Protein AF-A0A231H5D4-F1 (afdb_monomer_lite)

Secondary structure (DSSP, 8-state):
-PPPHHHHHHHHHHHHHHHHHHHHHHHHHHHHHHTTTTT-S-SSTTHHHHHHHHHHHHHHHHHHHHHHHHHHHHHHHHHHHHHHHHHHHTT-SSPPPPPP-PPPPPP----TT--SS-S----SEEEEEE-HHHHHHHHHHHHHHHSS-----HHHHHHHHHHHHHHHH-HHHHTHHHHHHHHHGGGTT-S-HHHHHHHHHHHHHHHHHHHHHHHHHHHHHHHHHHHHHHHHHHHHHHHHHHHHHHHHSSS-EEEE--SSSEEEEE-GGG-SSTHHHHHHHHHHHHHHHHHTSTHHHHTT-S-SSTTPPP---TTTTS-HHHHHTS-S---PPP-

Radius of gyration: 27.81 Å; chains: 1; bounding box: 65×33×87 Å

Sequence (335 aa):
MIVDWQTYYDAAKKCQDLAAELRKADKPVHEAVKGDCKGMAGDANGCKQWGEAYDKSALHTLQASASLANALTNYGAVLYAHGYNWGIANKSNPPPPRPDIRQVGEYTVDLSGSSSVPADGGRGFDDHGGVKAFFDKLVVAVLNKFHKLPNGNAAKLDKAHTTWNTFATHQTVTGASASIAAISGLFDGMDDAAHRQQLQEHFTTLKSSADNVVTGAQNISAPTGQYHAATVSFGHETANKINWLEAGVAAAAVAGVALAIFTVGMSVEAAGEGITAAVAATIGAIEEAFSSSALVEILGVTTLAIGAVATVKAFEAVPVDDLEKMPPNSLPSLP

Structure (mmCIF, N/CA/C/O backbone):
data_AF-A0A231H5D4-F1
#
_entry.id   AF-A0A231H5D4-F1
#
loop_
_atom_site.group_PDB
_atom_site.id
_atom_site.type_symbol
_atom_site.label_atom_id
_atom_site.label_alt_id
_atom_site.label_comp_id
_atom_site.label_asym_id
_atom_site.label_entity_id
_atom_site.label_seq_id
_atom_site.pdbx_PDB_ins_code
_atom_site.Cartn_x
_atom_site.Cartn_y
_atom_site.Cartn_z
_atom_site.occupancy
_atom_site.B_iso_or_equiv
_atom_site.auth_seq_id
_atom_site.auth_comp_id
_atom_site.auth_asym_id
_atom_site.auth_atom_id
_atom_site.pdbx_PDB_model_num
ATOM 1 N N . MET A 1 1 ? 32.134 -3.575 -35.168 1.00 50.03 1 MET A N 1
ATOM 2 C CA . MET A 1 1 ? 30.694 -3.529 -35.397 1.00 50.03 1 MET A CA 1
ATOM 3 C C . MET A 1 1 ? 30.059 -2.249 -34.848 1.00 50.03 1 MET A C 1
ATOM 5 O O . MET A 1 1 ? 29.844 -2.091 -33.653 1.00 50.03 1 MET A O 1
ATOM 9 N N . ILE A 1 2 ? 29.719 -1.333 -35.761 1.00 60.81 2 ILE A N 1
ATOM 10 C CA . ILE A 1 2 ? 28.667 -0.329 -35.536 1.00 60.81 2 ILE A CA 1
ATOM 11 C C . ILE A 1 2 ? 27.375 -1.120 -35.275 1.00 60.81 2 ILE A C 1
ATOM 13 O O . ILE A 1 2 ? 27.093 -2.046 -36.035 1.00 60.81 2 ILE A O 1
ATOM 17 N N . VAL A 1 3 ? 26.642 -0.840 -34.195 1.00 64.62 3 VAL A N 1
ATOM 18 C CA . VAL A 1 3 ? 25.397 -1.572 -33.895 1.00 64.62 3 VAL A CA 1
ATOM 19 C C . VAL A 1 3 ? 24.387 -1.374 -35.015 1.00 64.62 3 VAL A C 1
ATOM 21 O O . VAL A 1 3 ? 24.217 -0.263 -35.519 1.00 64.62 3 VAL A O 1
ATOM 24 N N . ASP A 1 4 ? 23.729 -2.469 -35.396 1.00 82.19 4 ASP A N 1
ATOM 25 C CA . ASP A 1 4 ? 22.652 -2.453 -36.375 1.00 82.19 4 ASP A CA 1
ATOM 26 C C . ASP A 1 4 ? 21.519 -1.541 -35.885 1.00 82.19 4 ASP A C 1
ATOM 28 O O . ASP A 1 4 ? 21.099 -1.601 -34.726 1.00 82.19 4 ASP A O 1
ATOM 32 N N . TRP A 1 5 ? 20.999 -0.694 -36.774 1.00 87.56 5 TRP A N 1
ATOM 33 C CA . TRP A 1 5 ? 19.860 0.166 -36.462 1.00 87.56 5 TRP A CA 1
ATOM 34 C C . TRP A 1 5 ? 18.659 -0.659 -35.981 1.00 87.56 5 TRP A C 1
ATOM 36 O O . TRP A 1 5 ? 17.863 -0.170 -35.177 1.00 87.56 5 TRP A O 1
ATOM 46 N N . GLN A 1 6 ? 18.560 -1.919 -36.418 1.00 91.06 6 GLN A N 1
ATOM 47 C CA . GLN A 1 6 ? 17.521 -2.847 -35.994 1.00 91.06 6 GLN A CA 1
ATOM 48 C C . GLN A 1 6 ? 17.567 -3.139 -34.486 1.00 91.06 6 GLN A C 1
ATOM 50 O O . GLN A 1 6 ? 16.518 -3.153 -33.845 1.00 91.06 6 GLN A O 1
ATOM 55 N N . THR A 1 7 ? 18.756 -3.240 -33.882 1.00 93.06 7 THR A N 1
ATOM 56 C CA . THR A 1 7 ? 18.914 -3.427 -32.428 1.00 93.06 7 THR A CA 1
ATOM 57 C C . THR A 1 7 ? 18.273 -2.285 -31.639 1.00 93.06 7 THR A C 1
ATOM 59 O O . THR A 1 7 ? 17.594 -2.519 -30.640 1.00 93.06 7 THR A O 1
ATOM 62 N N . TYR A 1 8 ? 18.439 -1.042 -32.102 1.00 93.38 8 TYR A N 1
ATOM 63 C CA . TYR A 1 8 ? 17.807 0.119 -31.474 1.00 93.38 8 TYR A CA 1
ATOM 64 C C . TYR A 1 8 ? 16.279 0.066 -31.568 1.00 93.38 8 TYR A C 1
ATOM 66 O O . TYR A 1 8 ? 15.599 0.405 -30.602 1.00 93.38 8 TYR A O 1
ATOM 74 N N . TYR A 1 9 ? 15.737 -0.378 -32.705 1.00 94.62 9 TYR A N 1
ATOM 75 C CA . TYR A 1 9 ? 14.292 -0.502 -32.919 1.00 94.62 9 TYR A CA 1
ATOM 76 C C . TYR A 1 9 ? 13.688 -1.614 -32.061 1.00 94.62 9 TYR A C 1
ATOM 78 O O . TYR A 1 9 ? 12.639 -1.419 -31.446 1.00 94.62 9 TYR A O 1
ATOM 86 N N . ASP A 1 10 ? 14.374 -2.750 -31.960 1.00 95.56 10 ASP A N 1
ATOM 87 C CA . ASP A 1 10 ? 13.952 -3.866 -31.117 1.00 95.56 10 ASP A CA 1
ATOM 88 C C . ASP A 1 10 ? 13.974 -3.481 -29.634 1.00 95.56 10 ASP A C 1
ATOM 90 O O . ASP A 1 10 ? 13.017 -3.760 -28.904 1.00 95.56 10 ASP A O 1
ATOM 94 N N . ALA A 1 11 ? 15.027 -2.789 -29.187 1.00 96.31 11 ALA A N 1
ATOM 95 C CA . ALA A 1 11 ? 15.115 -2.267 -27.828 1.00 96.31 11 ALA A CA 1
ATOM 96 C C . ALA A 1 11 ? 14.010 -1.236 -27.547 1.00 96.31 11 ALA A C 1
ATOM 98 O O . ALA A 1 11 ? 13.307 -1.339 -26.540 1.00 96.31 11 ALA A O 1
ATOM 99 N N . ALA A 1 12 ? 13.800 -0.289 -28.466 1.00 95.00 12 ALA A N 1
ATOM 100 C CA . ALA A 1 12 ? 12.762 0.730 -28.365 1.00 95.00 12 ALA A CA 1
ATOM 101 C C . ALA A 1 12 ? 11.363 0.123 -28.228 1.00 95.00 12 ALA A C 1
ATOM 103 O O . ALA A 1 12 ? 10.599 0.499 -27.332 1.00 95.00 12 ALA A O 1
ATOM 104 N N . LYS A 1 13 ? 11.046 -0.856 -29.082 1.00 96.06 13 LYS A N 1
ATOM 105 C CA . LYS A 1 13 ? 9.779 -1.581 -29.033 1.00 96.06 13 LYS A CA 1
ATOM 106 C C . LYS A 1 13 ? 9.594 -2.289 -27.695 1.00 96.06 13 LYS A C 1
ATOM 108 O O . LYS A 1 13 ? 8.543 -2.142 -27.078 1.00 96.06 13 LYS A O 1
ATOM 113 N N . LYS A 1 14 ? 10.610 -3.011 -27.217 1.00 98.25 14 LYS A N 1
ATOM 114 C CA . LYS A 1 14 ? 10.542 -3.722 -25.931 1.00 98.25 14 LYS A CA 1
ATOM 115 C C . LYS A 1 14 ? 10.345 -2.770 -24.748 1.00 98.25 14 LYS A C 1
ATOM 117 O O . LYS A 1 14 ? 9.579 -3.102 -23.848 1.00 98.25 14 LYS A O 1
ATOM 122 N N . CYS A 1 15 ? 10.963 -1.585 -24.761 1.00 97.00 15 CYS A N 1
ATOM 123 C CA . CYS A 1 15 ? 10.721 -0.554 -23.746 1.00 97.00 15 CYS A CA 1
ATOM 124 C C . CYS A 1 15 ? 9.257 -0.094 -23.736 1.00 97.00 15 CYS A C 1
ATOM 126 O O . CYS A 1 15 ? 8.638 -0.024 -22.675 1.00 97.00 15 CYS A O 1
ATOM 128 N N . GLN A 1 16 ? 8.690 0.203 -24.908 1.00 94.81 16 GLN A N 1
ATOM 129 C CA . GLN A 1 16 ? 7.306 0.672 -25.022 1.00 94.81 16 GLN A CA 1
ATOM 130 C C . GLN A 1 16 ? 6.286 -0.422 -24.684 1.00 94.81 16 GLN A C 1
ATOM 132 O O . GLN A 1 16 ? 5.303 -0.141 -23.998 1.00 94.81 16 GLN A O 1
ATOM 137 N N . ASP A 1 17 ? 6.538 -1.663 -25.105 1.00 97.19 17 ASP A N 1
ATOM 138 C CA . ASP A 1 17 ? 5.706 -2.814 -24.754 1.00 97.19 17 ASP A CA 1
ATOM 139 C C . ASP A 1 17 ? 5.716 -3.025 -23.226 1.00 97.19 17 ASP A C 1
ATOM 141 O O . ASP A 1 17 ? 4.654 -3.124 -22.611 1.00 97.19 17 ASP A O 1
ATOM 145 N N . LEU A 1 18 ? 6.891 -2.987 -22.581 1.00 97.81 18 LEU A N 1
ATOM 146 C CA . LEU A 1 18 ? 7.000 -3.088 -21.120 1.00 97.81 18 LEU A CA 1
ATOM 147 C C . LEU A 1 18 ? 6.269 -1.942 -20.407 1.00 97.81 18 LEU A C 1
ATOM 149 O O . LEU A 1 18 ? 5.554 -2.179 -19.436 1.00 97.81 18 LEU A O 1
ATOM 153 N N . ALA A 1 19 ? 6.398 -0.709 -20.901 1.00 95.38 19 ALA A N 1
ATOM 154 C CA . ALA A 1 19 ? 5.684 0.439 -20.350 1.00 95.38 19 ALA A CA 1
ATOM 155 C C . ALA A 1 19 ? 4.158 0.279 -20.431 1.00 95.38 19 ALA A C 1
ATOM 157 O O . ALA A 1 19 ? 3.442 0.680 -19.513 1.00 95.38 19 ALA A O 1
ATOM 158 N N . ALA A 1 20 ? 3.645 -0.285 -21.527 1.00 95.25 20 ALA A N 1
ATOM 159 C CA . ALA A 1 20 ? 2.219 -0.544 -21.693 1.00 95.25 20 ALA A CA 1
ATOM 160 C C . ALA A 1 20 ? 1.725 -1.632 -20.730 1.00 95.25 20 ALA A C 1
ATOM 162 O O . ALA A 1 20 ? 0.661 -1.478 -20.133 1.00 95.25 20 ALA A O 1
ATOM 163 N N . GLU A 1 21 ? 2.497 -2.703 -20.544 1.00 97.00 21 GLU A N 1
ATOM 164 C CA . GLU A 1 21 ? 2.145 -3.772 -19.606 1.00 97.00 21 GLU A CA 1
ATOM 165 C C . GLU A 1 21 ? 2.223 -3.313 -18.142 1.00 97.00 21 GLU A C 1
ATOM 167 O O . GLU A 1 21 ? 1.354 -3.672 -17.348 1.00 97.00 21 GLU A O 1
ATOM 172 N N . LEU A 1 22 ? 3.191 -2.462 -17.781 1.00 96.06 22 LEU A N 1
ATOM 173 C CA . LEU A 1 22 ? 3.261 -1.851 -16.447 1.00 96.06 22 LEU A CA 1
ATOM 174 C C . LEU A 1 22 ? 2.020 -1.000 -16.148 1.00 96.06 22 LEU A C 1
ATOM 176 O O . LEU A 1 22 ? 1.404 -1.186 -15.103 1.00 96.06 22 LEU A O 1
ATOM 180 N N . ARG A 1 23 ? 1.582 -0.163 -17.101 1.00 94.25 23 ARG A N 1
ATOM 181 C CA . ARG A 1 23 ? 0.350 0.644 -16.965 1.00 94.25 23 ARG A CA 1
ATOM 182 C C . ARG A 1 23 ? -0.941 -0.179 -16.905 1.00 94.25 23 ARG A C 1
ATOM 184 O O . ARG A 1 23 ? -1.994 0.303 -16.496 1.00 94.25 23 ARG A O 1
ATOM 191 N N . LYS A 1 24 ? -0.921 -1.416 -17.400 1.00 95.50 24 LYS A N 1
ATOM 192 C CA . LYS A 1 24 ? -2.056 -2.336 -17.230 1.00 95.50 24 LYS A CA 1
ATOM 193 C C . LYS A 1 24 ? -2.042 -2.955 -15.838 1.00 95.50 24 LYS A C 1
ATOM 195 O O . LYS A 1 24 ? -3.107 -3.129 -15.251 1.00 95.50 24 LYS A O 1
ATOM 200 N N . ALA A 1 25 ? -0.854 -3.278 -15.331 1.00 95.50 25 ALA A N 1
ATOM 201 C CA . ALA A 1 25 ? -0.664 -3.888 -14.023 1.00 95.50 25 ALA A CA 1
ATOM 202 C C . ALA A 1 25 ? -0.903 -2.909 -12.858 1.00 95.50 25 ALA A C 1
ATOM 204 O O . ALA A 1 25 ? -1.403 -3.332 -11.819 1.00 95.50 25 ALA A O 1
ATOM 205 N N . ASP A 1 26 ? -0.577 -1.622 -13.015 1.00 93.50 26 ASP A N 1
ATOM 206 C CA . ASP A 1 26 ? -0.759 -0.600 -11.971 1.00 93.50 26 ASP A CA 1
ATOM 207 C C . ASP A 1 26 ? -2.203 -0.072 -11.865 1.00 93.50 26 ASP A C 1
ATOM 209 O O . ASP A 1 26 ? -2.656 0.322 -10.786 1.00 93.50 26 ASP A O 1
ATOM 213 N N . LYS A 1 27 ? -2.973 -0.112 -12.955 1.00 94.19 27 LYS A N 1
ATOM 214 C CA . LYS A 1 27 ? -4.327 0.447 -13.014 1.00 94.19 27 LYS A CA 1
ATOM 215 C C . LYS A 1 27 ? -5.252 -0.027 -11.876 1.00 94.19 27 LYS A C 1
ATOM 217 O O . LYS A 1 27 ? -5.894 0.834 -11.269 1.00 94.19 27 LYS A O 1
ATOM 222 N N . PRO A 1 28 ? -5.329 -1.327 -11.526 1.00 95.88 28 PRO A N 1
ATOM 223 C CA . PRO A 1 28 ? -6.203 -1.780 -10.444 1.00 95.88 28 PRO A CA 1
ATOM 224 C C . PRO A 1 28 ? -5.856 -1.169 -9.081 1.00 95.88 28 PRO A C 1
ATOM 226 O O . PRO A 1 28 ? -6.762 -0.829 -8.320 1.00 95.88 28 PRO A O 1
ATOM 229 N N . VAL A 1 29 ? -4.564 -0.993 -8.767 1.00 96.25 29 VAL A N 1
ATOM 230 C CA . VAL A 1 29 ? -4.153 -0.381 -7.492 1.00 96.25 29 VAL A CA 1
ATOM 231 C C . VAL A 1 29 ? -4.430 1.119 -7.477 1.00 96.25 29 VAL A C 1
ATOM 233 O O . VAL A 1 29 ? -4.914 1.628 -6.468 1.00 96.25 29 VAL A O 1
ATOM 236 N N . HIS A 1 30 ? -4.265 1.810 -8.607 1.00 93.81 30 HIS A N 1
ATOM 237 C CA . HIS A 1 30 ? -4.689 3.204 -8.748 1.00 93.81 30 HIS A CA 1
ATOM 238 C C . HIS A 1 30 ? -6.182 3.397 -8.463 1.00 93.81 30 HIS A C 1
ATOM 240 O O . HIS A 1 30 ? -6.560 4.287 -7.700 1.00 93.81 30 HIS A O 1
ATOM 246 N N . GLU A 1 31 ? -7.035 2.575 -9.074 1.00 93.94 31 GLU A N 1
ATOM 247 C CA . GLU A 1 31 ? -8.488 2.669 -8.912 1.00 93.94 31 GLU A CA 1
ATOM 248 C C . GLU A 1 31 ? -8.914 2.357 -7.470 1.00 93.94 31 GLU A C 1
ATOM 250 O O . GLU A 1 31 ? -9.701 3.106 -6.883 1.00 93.94 31 GLU A O 1
ATOM 255 N N . ALA A 1 32 ? -8.340 1.313 -6.864 1.00 95.19 32 ALA A N 1
ATOM 256 C CA . ALA A 1 32 ? -8.648 0.930 -5.490 1.00 95.19 32 ALA A CA 1
ATOM 257 C C . ALA A 1 32 ? -8.201 1.986 -4.470 1.00 95.19 32 ALA A C 1
ATOM 259 O O . ALA A 1 32 ? -8.977 2.332 -3.580 1.00 95.19 32 ALA A O 1
ATOM 260 N N . VAL A 1 33 ? -6.983 2.527 -4.595 1.00 94.25 33 VAL A N 1
ATOM 261 C CA . VAL A 1 33 ? -6.496 3.603 -3.712 1.00 94.25 33 VAL A CA 1
ATOM 262 C C . VAL A 1 33 ? -7.374 4.843 -3.865 1.00 94.25 33 VAL A C 1
ATOM 264 O O . VAL A 1 33 ? -7.718 5.481 -2.872 1.00 94.25 33 VAL A O 1
ATOM 267 N N . LYS A 1 34 ? -7.812 5.153 -5.092 1.00 90.62 34 LYS A N 1
ATOM 268 C CA . LYS A 1 34 ? -8.644 6.329 -5.357 1.00 90.62 34 LYS A CA 1
ATOM 269 C C . LYS A 1 34 ? -10.063 6.214 -4.782 1.00 90.62 34 LYS A C 1
ATOM 271 O O . LYS A 1 34 ? -10.625 7.221 -4.344 1.00 90.62 34 LYS A O 1
ATOM 276 N N . GLY A 1 35 ? -10.657 5.024 -4.826 1.00 90.81 35 GLY A N 1
ATOM 277 C CA . GLY A 1 35 ? -12.051 4.790 -4.440 1.00 90.81 35 GLY A CA 1
ATOM 278 C C . GLY A 1 35 ? -12.200 3.957 -3.171 1.00 90.81 35 GLY A C 1
ATOM 279 O O . GLY 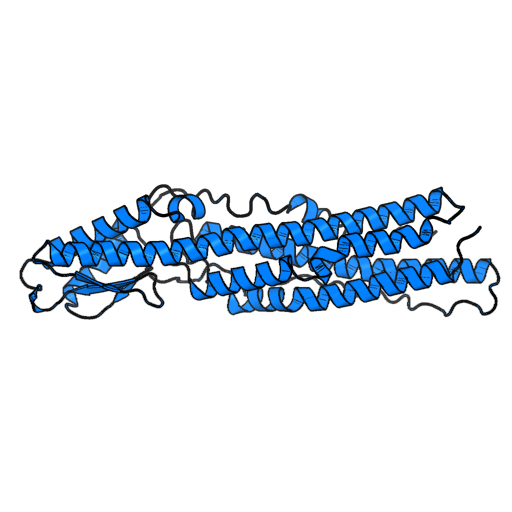A 1 35 ? -12.627 4.459 -2.130 1.00 90.81 35 GLY A O 1
ATOM 280 N N . ASP A 1 36 ? -11.862 2.676 -3.274 1.00 91.69 36 ASP A N 1
ATOM 281 C CA . ASP A 1 36 ? -12.207 1.642 -2.294 1.00 91.69 36 ASP A CA 1
ATOM 282 C C . ASP A 1 36 ? -11.487 1.804 -0.944 1.00 91.69 36 ASP A C 1
ATOM 284 O O . ASP A 1 36 ? -12.050 1.476 0.104 1.00 91.69 36 ASP A O 1
ATOM 288 N N . CYS A 1 37 ? -10.268 2.349 -0.951 1.00 93.88 37 CYS A N 1
ATOM 289 C CA . CYS A 1 37 ? -9.442 2.538 0.250 1.00 93.88 37 CYS A CA 1
ATOM 290 C C . CYS A 1 37 ? -9.822 3.794 1.056 1.00 93.88 37 CYS A C 1
ATOM 292 O O . CYS A 1 37 ? -9.321 4.011 2.161 1.00 93.88 37 CYS A O 1
ATOM 294 N N . LYS A 1 38 ? -10.723 4.634 0.535 1.00 93.75 38 LYS A N 1
ATOM 295 C CA . LYS A 1 38 ? -11.107 5.892 1.180 1.00 93.75 38 LYS A CA 1
ATOM 296 C C . LYS A 1 38 ? -11.684 5.655 2.576 1.00 93.75 38 LYS A C 1
ATOM 298 O O . LYS A 1 38 ? -12.649 4.900 2.738 1.00 93.75 38 LYS A O 1
ATOM 303 N N . GLY A 1 39 ? -11.150 6.352 3.575 1.00 93.75 39 GLY A N 1
ATOM 304 C CA . GLY A 1 39 ? -11.596 6.248 4.966 1.00 93.75 39 GLY A CA 1
ATOM 305 C C . GLY A 1 39 ? -11.259 4.922 5.662 1.00 93.75 39 GLY A C 1
ATOM 306 O O . GLY A 1 39 ? -11.865 4.621 6.687 1.00 93.75 39 GLY A O 1
ATOM 307 N N . MET A 1 40 ? -10.364 4.097 5.108 1.00 95.69 40 MET A N 1
ATOM 308 C CA . MET A 1 40 ? -10.014 2.801 5.702 1.00 95.69 40 MET A CA 1
ATOM 309 C C . MET A 1 40 ? -9.251 2.906 7.025 1.00 95.69 40 MET A C 1
ATOM 311 O O . MET A 1 40 ? -9.370 2.013 7.859 1.00 95.69 40 MET A O 1
ATOM 315 N N . ALA A 1 41 ? -8.464 3.968 7.215 1.00 95.94 41 ALA A N 1
ATOM 316 C CA . ALA A 1 41 ? -7.534 4.067 8.331 1.00 95.94 41 ALA A CA 1
ATOM 317 C C . ALA A 1 41 ? -8.251 4.330 9.659 1.00 95.94 41 ALA A C 1
ATOM 319 O O . ALA A 1 41 ? -7.740 3.942 10.706 1.00 95.94 41 ALA A O 1
ATOM 320 N N . GLY A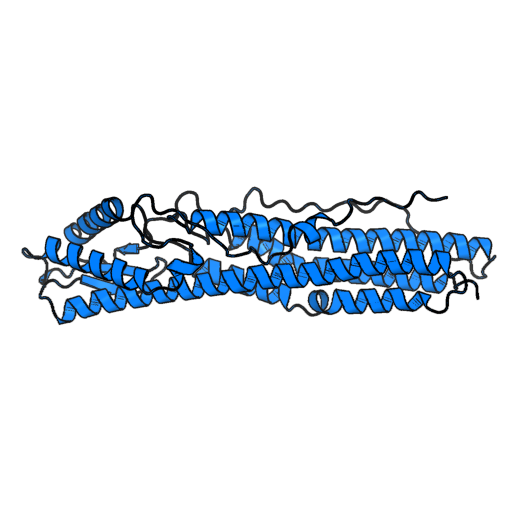 1 42 ? -9.436 4.947 9.612 1.00 94.75 42 GLY A N 1
ATOM 321 C CA . GLY A 1 42 ? -10.078 5.538 10.782 1.00 94.75 42 GLY A CA 1
ATOM 322 C C . GLY A 1 42 ? -9.498 6.917 11.116 1.00 94.75 42 GLY A C 1
ATOM 323 O O . GLY A 1 42 ? -8.565 7.392 10.470 1.00 94.75 42 GLY A O 1
ATOM 324 N N . ASP A 1 43 ? -10.074 7.583 12.111 1.00 94.12 43 ASP A N 1
ATOM 325 C CA . ASP A 1 43 ? -9.690 8.938 12.540 1.00 94.12 43 ASP A CA 1
ATOM 326 C C . ASP A 1 43 ?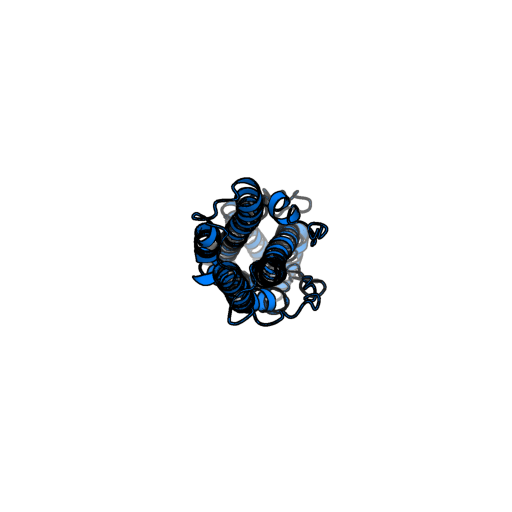 -9.432 9.060 14.050 1.00 94.12 43 ASP A C 1
ATOM 328 O O . ASP A 1 43 ? -9.203 10.159 14.562 1.00 94.12 43 ASP A O 1
ATOM 332 N N . ALA A 1 44 ? -9.445 7.937 14.772 1.00 92.31 44 ALA A N 1
ATOM 333 C CA . ALA A 1 44 ? -8.986 7.889 16.150 1.00 92.31 44 ALA A CA 1
ATOM 334 C C . ALA A 1 44 ? -7.480 8.185 16.255 1.00 92.31 44 ALA A C 1
ATOM 336 O O . ALA A 1 44 ? -6.750 8.278 15.261 1.00 92.31 44 ALA A O 1
ATOM 337 N N . ASN A 1 45 ? -6.997 8.339 17.486 1.00 89.38 45 ASN A N 1
ATOM 338 C CA . ASN A 1 45 ? -5.589 8.626 17.717 1.00 89.38 45 ASN A CA 1
ATOM 339 C C . ASN A 1 45 ? -4.689 7.500 17.171 1.00 89.38 45 ASN A C 1
ATOM 341 O O . ASN A 1 45 ? -5.008 6.319 17.315 1.00 89.38 45 ASN A O 1
ATOM 345 N N . GLY A 1 46 ? -3.599 7.864 16.497 1.00 91.62 46 GLY A N 1
ATOM 346 C CA . GLY A 1 46 ? -2.719 6.949 15.765 1.00 91.62 46 GLY A CA 1
ATOM 347 C C . GLY A 1 46 ? -3.283 6.465 14.425 1.00 91.62 46 GLY A C 1
ATOM 348 O O . GLY A 1 46 ? -2.539 6.380 13.453 1.00 91.62 46 GLY A O 1
ATOM 349 N N . CYS A 1 47 ? -4.598 6.239 14.325 1.00 94.69 47 CYS A N 1
ATOM 350 C CA . CYS A 1 47 ? -5.275 5.848 13.079 1.00 94.69 47 CYS A CA 1
ATOM 351 C C . CYS A 1 47 ? -5.117 6.925 12.000 1.00 94.69 47 CYS A C 1
ATOM 353 O O . CYS A 1 47 ? -4.750 6.630 10.863 1.00 94.69 47 CYS A O 1
ATOM 355 N N . LYS A 1 48 ? -5.325 8.190 12.386 1.00 92.88 48 LYS A N 1
ATOM 356 C CA . LYS A 1 48 ? -5.147 9.340 11.496 1.00 92.88 48 LYS A CA 1
ATOM 357 C C . LYS A 1 48 ? -3.708 9.449 10.980 1.00 92.88 48 LYS A C 1
ATOM 359 O O . LYS A 1 48 ? -3.507 9.554 9.776 1.00 92.88 48 LYS A O 1
ATOM 364 N N . GLN A 1 49 ? -2.719 9.396 11.873 1.00 93.88 49 GLN A N 1
ATOM 365 C CA . GLN A 1 49 ? -1.301 9.498 11.510 1.00 93.88 49 GLN A CA 1
ATOM 366 C C . GLN A 1 49 ? -0.873 8.336 10.609 1.00 93.88 49 GLN A C 1
ATOM 368 O O . GLN A 1 49 ? -0.115 8.529 9.661 1.00 93.88 49 GLN A O 1
ATOM 373 N N . TRP A 1 50 ? -1.393 7.136 10.876 1.00 96.56 50 TRP A N 1
ATOM 374 C CA . TRP A 1 50 ? -1.159 5.972 10.033 1.00 96.56 50 TRP A CA 1
ATOM 375 C C . TRP A 1 50 ? -1.744 6.169 8.634 1.00 96.56 50 TRP A C 1
ATOM 377 O O . TRP A 1 50 ? -1.061 5.902 7.647 1.00 96.56 50 TRP A O 1
ATOM 387 N N . GLY A 1 51 ? -2.969 6.695 8.538 1.00 96.31 51 GLY A N 1
ATOM 388 C CA . GLY A 1 51 ? -3.605 7.006 7.259 1.00 96.31 51 GLY A CA 1
ATOM 389 C C . GLY A 1 51 ? -2.853 8.073 6.462 1.00 96.31 51 GLY A C 1
ATOM 390 O O . GLY A 1 51 ? -2.615 7.901 5.271 1.00 96.31 51 GLY A O 1
ATOM 391 N N . GLU A 1 52 ? -2.386 9.137 7.113 1.00 94.38 52 GLU A N 1
ATOM 392 C CA . GLU A 1 52 ? -1.566 10.175 6.469 1.00 94.38 52 GLU A CA 1
ATOM 393 C C . GLU A 1 52 ? -0.234 9.609 5.938 1.00 94.38 52 GLU A C 1
ATOM 395 O O . GLU A 1 52 ? 0.178 9.924 4.816 1.00 94.38 52 GLU A O 1
ATOM 400 N N . ALA A 1 53 ? 0.421 8.731 6.705 1.00 95.19 53 ALA A N 1
ATOM 401 C CA . ALA A 1 53 ? 1.647 8.051 6.283 1.00 95.19 53 ALA A CA 1
ATOM 402 C C . ALA A 1 53 ? 1.402 7.072 5.119 1.00 95.19 53 ALA A C 1
ATOM 404 O O . ALA A 1 53 ? 2.206 7.014 4.180 1.00 95.19 53 ALA A O 1
ATOM 405 N N . TYR A 1 54 ? 0.280 6.347 5.145 1.00 97.06 54 TYR A N 1
ATOM 406 C CA . TYR A 1 54 ? -0.167 5.505 4.037 1.00 97.06 54 TYR A CA 1
ATOM 407 C C . TYR A 1 54 ? -0.413 6.338 2.776 1.00 97.06 54 TYR A C 1
ATOM 409 O O . TYR A 1 54 ? 0.140 6.013 1.728 1.00 97.06 54 TYR A O 1
ATOM 417 N N . ASP A 1 55 ? -1.197 7.419 2.870 1.00 95.94 55 ASP A N 1
ATOM 418 C CA . ASP A 1 55 ? -1.586 8.260 1.729 1.00 95.94 55 ASP A CA 1
ATOM 419 C C . ASP A 1 55 ? -0.339 8.820 1.029 1.00 95.94 55 ASP A C 1
ATOM 421 O O . ASP A 1 55 ? -0.222 8.757 -0.199 1.00 95.94 55 ASP A O 1
ATOM 425 N N . LYS A 1 56 ? 0.638 9.296 1.815 1.00 94.44 56 LYS A N 1
ATOM 426 C CA . LYS A 1 56 ? 1.934 9.758 1.305 1.00 94.44 56 LYS A CA 1
ATOM 427 C C . LYS A 1 56 ? 2.682 8.631 0.586 1.00 94.44 56 LYS A C 1
ATOM 429 O O . LYS A 1 56 ? 3.099 8.791 -0.560 1.00 94.44 56 LYS A O 1
ATOM 434 N N . SER A 1 57 ? 2.833 7.481 1.234 1.00 95.00 57 SER A N 1
ATOM 435 C CA . SER A 1 57 ? 3.588 6.344 0.692 1.00 95.00 57 SER A CA 1
ATOM 436 C C . SER A 1 57 ? 2.963 5.778 -0.586 1.00 95.00 57 SER A C 1
ATOM 438 O O . SER A 1 57 ? 3.672 5.485 -1.555 1.00 95.00 57 SER A O 1
ATOM 440 N N . ALA A 1 58 ? 1.633 5.678 -0.610 1.00 96.06 58 ALA A N 1
ATOM 441 C CA . ALA A 1 58 ? 0.847 5.282 -1.769 1.00 96.06 58 ALA A CA 1
ATOM 442 C C . ALA A 1 58 ? 1.059 6.252 -2.934 1.00 96.06 58 ALA A C 1
ATOM 444 O O . ALA A 1 58 ? 1.354 5.804 -4.041 1.00 96.06 58 ALA A O 1
ATOM 445 N N . LEU A 1 59 ? 0.986 7.566 -2.688 1.00 94.12 59 LEU A N 1
ATOM 446 C CA . LEU A 1 59 ? 1.234 8.578 -3.715 1.00 94.12 59 LEU A CA 1
ATOM 447 C C . LEU A 1 59 ? 2.628 8.428 -4.335 1.00 94.12 59 LEU A C 1
ATOM 449 O O . LEU A 1 59 ? 2.731 8.338 -5.557 1.00 94.12 59 LEU A O 1
ATOM 453 N N . HIS A 1 60 ? 3.687 8.354 -3.521 1.00 93.56 60 HIS A N 1
ATOM 454 C CA . HIS A 1 60 ? 5.057 8.240 -4.038 1.00 93.56 60 HIS A CA 1
ATOM 455 C C . HIS A 1 60 ? 5.276 6.948 -4.827 1.00 93.56 60 HIS A C 1
ATOM 457 O O . HIS A 1 60 ? 5.879 6.977 -5.898 1.00 93.56 60 HIS A O 1
ATOM 463 N N . THR A 1 61 ? 4.757 5.820 -4.341 1.00 95.38 61 THR A N 1
ATOM 464 C CA . THR A 1 61 ? 4.928 4.521 -5.012 1.00 95.38 61 THR A CA 1
ATOM 465 C C . THR A 1 61 ? 4.170 4.465 -6.340 1.00 95.38 61 THR A C 1
ATOM 467 O O . THR A 1 61 ? 4.713 4.012 -7.348 1.00 95.38 61 THR A O 1
ATOM 470 N N . LEU A 1 62 ? 2.934 4.971 -6.376 1.00 95.12 62 LEU A N 1
ATOM 471 C CA . LEU A 1 62 ? 2.153 5.055 -7.611 1.00 95.12 62 LEU A CA 1
ATOM 472 C C . LEU A 1 62 ? 2.773 6.049 -8.602 1.00 95.12 62 LEU A C 1
ATOM 474 O O . LEU A 1 62 ? 2.854 5.759 -9.797 1.00 95.12 62 LEU A O 1
ATOM 478 N N . GLN A 1 63 ? 3.269 7.193 -8.121 1.00 93.56 63 GLN A N 1
ATOM 479 C CA . GLN A 1 63 ? 3.963 8.164 -8.965 1.00 93.56 63 GLN A CA 1
ATOM 480 C C . GLN A 1 63 ? 5.252 7.584 -9.547 1.00 93.56 63 GLN A C 1
ATOM 482 O O . GLN A 1 63 ? 5.524 7.782 -10.725 1.00 93.56 63 GLN A O 1
ATOM 487 N N . ALA A 1 64 ? 6.013 6.818 -8.771 1.00 92.44 64 ALA A N 1
ATOM 488 C CA . ALA A 1 64 ? 7.191 6.113 -9.258 1.00 92.44 64 ALA A CA 1
ATOM 489 C C . ALA A 1 64 ? 6.862 5.088 -10.354 1.00 92.44 64 ALA A C 1
ATOM 491 O O . ALA A 1 64 ? 7.553 5.043 -11.371 1.00 92.44 64 ALA A O 1
ATOM 492 N N . SER A 1 65 ? 5.784 4.310 -10.194 1.00 95.06 65 SER A N 1
ATOM 493 C CA . SER A 1 65 ? 5.308 3.379 -11.231 1.00 95.06 65 SER A CA 1
ATOM 494 C C . SER A 1 65 ? 4.954 4.116 -12.528 1.00 95.06 65 SER A C 1
ATOM 496 O O . SER A 1 65 ? 5.427 3.762 -13.613 1.00 95.06 65 SER A O 1
ATOM 498 N N . ALA A 1 66 ? 4.188 5.204 -12.412 1.00 92.19 66 ALA A N 1
ATOM 499 C CA . ALA A 1 66 ? 3.835 6.068 -13.532 1.00 92.19 66 ALA A CA 1
ATOM 500 C C . ALA A 1 66 ? 5.071 6.670 -14.222 1.00 92.19 66 ALA A C 1
ATOM 502 O O . ALA A 1 66 ? 5.184 6.633 -15.451 1.00 92.19 66 ALA A O 1
ATOM 503 N N . SER A 1 67 ? 6.012 7.196 -13.436 1.00 91.50 67 SER A N 1
ATOM 504 C CA . SER A 1 67 ? 7.261 7.784 -13.919 1.00 91.50 67 SER A CA 1
ATOM 505 C C . SER A 1 67 ? 8.133 6.753 -14.632 1.00 91.50 67 SER A C 1
ATOM 507 O O . SER A 1 67 ? 8.651 7.055 -15.704 1.00 91.50 67 SER A O 1
ATOM 509 N N . LEU A 1 68 ? 8.233 5.522 -14.122 1.00 94.06 68 LEU A N 1
ATOM 510 C CA . LEU A 1 68 ? 8.935 4.424 -14.791 1.00 94.06 68 LEU A CA 1
ATOM 511 C C . LEU A 1 68 ? 8.318 4.110 -16.159 1.00 94.06 68 LEU A C 1
ATOM 513 O O . LEU A 1 68 ? 9.035 4.023 -17.159 1.00 94.06 68 LEU A O 1
ATOM 517 N N . ALA A 1 69 ? 6.992 3.979 -16.237 1.00 93.62 69 ALA A N 1
ATOM 518 C CA . ALA A 1 69 ? 6.315 3.722 -17.505 1.00 93.62 69 ALA A CA 1
ATOM 519 C C . ALA A 1 69 ? 6.495 4.885 -18.501 1.00 93.62 69 ALA A C 1
ATOM 521 O O . ALA A 1 69 ? 6.725 4.657 -19.695 1.00 93.62 69 ALA A O 1
ATOM 522 N N . ASN A 1 70 ? 6.439 6.136 -18.033 1.00 91.25 70 ASN A N 1
ATOM 523 C CA . ASN A 1 70 ? 6.726 7.316 -18.856 1.00 91.25 70 ASN A CA 1
ATOM 524 C C . ASN A 1 70 ? 8.177 7.295 -19.357 1.00 91.25 70 ASN A C 1
ATOM 526 O O . ASN A 1 70 ? 8.407 7.448 -20.557 1.00 91.25 70 ASN A O 1
ATOM 530 N N . ALA A 1 71 ? 9.138 7.021 -18.473 1.00 91.38 71 ALA A N 1
ATOM 531 C CA . ALA A 1 71 ? 10.558 6.977 -18.795 1.00 91.38 71 ALA A CA 1
ATOM 532 C C . ALA A 1 71 ? 10.886 5.875 -19.811 1.00 91.38 71 ALA A C 1
ATOM 534 O O . ALA A 1 71 ? 11.571 6.144 -20.792 1.00 91.38 71 ALA A O 1
ATOM 535 N N . LEU A 1 72 ? 10.330 4.670 -19.657 1.00 94.12 72 LEU A N 1
ATOM 536 C CA . LEU A 1 72 ? 10.458 3.591 -20.645 1.00 94.12 72 LEU A CA 1
ATOM 537 C C . LEU A 1 72 ? 9.870 3.985 -22.006 1.00 94.12 72 LEU A C 1
ATOM 539 O O . LEU A 1 72 ? 10.472 3.714 -23.046 1.00 94.12 72 LEU A O 1
ATOM 543 N N . THR A 1 73 ? 8.718 4.663 -22.014 1.00 92.62 73 THR A N 1
ATOM 544 C CA . THR A 1 73 ? 8.091 5.107 -23.268 1.00 92.62 73 THR A CA 1
ATOM 545 C C . THR A 1 73 ? 8.959 6.157 -23.978 1.00 92.62 73 THR A C 1
ATOM 547 O O . THR A 1 73 ? 9.229 6.027 -25.175 1.00 92.62 73 THR A O 1
ATOM 550 N N . ASN A 1 74 ? 9.436 7.162 -23.235 1.00 90.19 74 ASN A N 1
ATOM 551 C CA . ASN A 1 74 ? 10.283 8.242 -23.753 1.00 90.19 74 ASN A CA 1
ATOM 552 C C . ASN A 1 74 ? 11.650 7.727 -24.196 1.00 90.19 74 ASN A C 1
ATOM 554 O O . ASN A 1 74 ? 12.123 8.078 -25.276 1.00 90.19 74 ASN A O 1
ATOM 558 N N . TYR A 1 75 ? 12.265 6.848 -23.409 1.00 91.75 75 TYR A N 1
ATOM 559 C CA . TYR A 1 75 ? 13.547 6.266 -23.768 1.00 91.75 75 TYR A CA 1
ATOM 560 C C . TYR A 1 75 ? 13.431 5.371 -25.005 1.00 91.75 75 TYR A C 1
ATOM 562 O O . TYR A 1 75 ? 14.291 5.425 -25.878 1.00 91.75 75 TYR A O 1
ATOM 570 N N . GLY A 1 76 ? 12.318 4.648 -25.172 1.00 92.69 76 GLY A N 1
ATOM 571 C CA . GLY A 1 76 ? 12.015 3.960 -26.428 1.00 92.69 76 GLY A CA 1
ATOM 572 C C . GLY A 1 76 ? 11.959 4.908 -27.635 1.00 92.69 76 GLY A C 1
ATOM 573 O O . GLY A 1 76 ? 12.541 4.611 -28.675 1.00 92.69 76 GLY A O 1
ATOM 574 N N . ALA A 1 77 ? 11.338 6.084 -27.501 1.00 91.00 77 ALA A N 1
ATOM 575 C CA . ALA A 1 77 ? 11.325 7.089 -28.571 1.00 91.00 77 ALA A CA 1
ATOM 576 C C . ALA A 1 77 ? 12.737 7.613 -28.907 1.00 91.00 77 ALA A C 1
ATOM 578 O O . ALA A 1 77 ? 13.084 7.759 -30.081 1.00 91.00 77 ALA A O 1
ATOM 579 N N . VAL A 1 78 ? 13.576 7.827 -27.889 1.00 90.75 78 VAL A N 1
ATOM 580 C CA . VAL A 1 78 ? 14.989 8.208 -28.060 1.00 90.75 78 VAL A CA 1
ATOM 581 C C . VAL A 1 78 ? 15.769 7.112 -28.794 1.00 90.75 78 VAL A C 1
ATOM 583 O O . VAL A 1 78 ? 16.470 7.401 -29.764 1.00 90.75 78 VAL A O 1
ATOM 586 N N . LEU A 1 79 ? 15.602 5.845 -28.407 1.00 92.75 79 LEU A N 1
ATOM 587 C CA . LEU A 1 79 ? 16.244 4.708 -29.074 1.00 92.75 79 LEU A CA 1
ATOM 588 C C . LEU A 1 79 ? 15.826 4.600 -30.547 1.00 92.75 79 LEU A C 1
ATOM 590 O O . LEU A 1 79 ? 16.684 4.423 -31.410 1.00 92.75 79 LEU A O 1
ATOM 594 N N . TYR A 1 80 ? 14.545 4.798 -30.866 1.00 93.31 80 TYR A N 1
ATOM 595 C CA . TYR A 1 80 ? 14.086 4.866 -32.255 1.00 93.31 80 TYR A CA 1
ATOM 596 C C . TYR A 1 80 ? 14.770 5.987 -33.055 1.00 93.31 80 TYR A C 1
ATOM 598 O O . TYR A 1 80 ? 15.161 5.771 -34.208 1.00 93.31 80 TYR A O 1
ATOM 606 N N . ALA A 1 81 ? 14.942 7.172 -32.459 1.00 90.69 81 ALA A N 1
ATOM 607 C CA . ALA A 1 81 ? 15.642 8.289 -33.091 1.00 90.69 81 ALA A CA 1
ATOM 608 C C . ALA A 1 81 ? 17.128 7.972 -33.337 1.00 90.69 81 ALA A C 1
ATOM 610 O O . ALA A 1 81 ? 17.626 8.206 -34.442 1.00 90.69 81 ALA A O 1
ATOM 611 N N . HIS A 1 82 ? 17.817 7.367 -32.363 1.00 88.88 82 HIS A N 1
ATOM 612 C CA . HIS A 1 82 ? 19.196 6.901 -32.540 1.00 88.88 82 HIS A CA 1
ATOM 613 C C . HIS A 1 82 ? 19.307 5.865 -33.658 1.00 88.88 82 HIS A C 1
ATOM 615 O O . HIS A 1 82 ? 20.146 6.022 -34.545 1.00 88.88 82 HIS A O 1
ATOM 621 N N . GLY A 1 83 ? 18.441 4.848 -33.659 1.00 91.12 83 GLY A N 1
ATOM 622 C CA . GLY A 1 83 ? 18.420 3.829 -34.706 1.00 91.12 83 GLY A CA 1
ATOM 623 C C . GLY A 1 83 ? 18.197 4.434 -36.091 1.00 91.12 83 GLY A C 1
ATOM 624 O O . GLY A 1 83 ? 18.904 4.090 -37.034 1.00 91.12 83 GLY A O 1
ATOM 625 N N . TYR A 1 84 ? 17.276 5.394 -36.218 1.00 92.06 84 TYR A N 1
ATOM 626 C CA . TYR A 1 84 ? 17.039 6.086 -37.485 1.00 92.06 84 TYR A CA 1
ATOM 627 C C . TYR A 1 84 ? 18.289 6.836 -37.959 1.00 92.06 84 TYR A C 1
ATOM 629 O O . TYR A 1 84 ? 18.730 6.637 -39.091 1.00 92.06 84 TYR A O 1
ATOM 637 N N . ASN A 1 85 ? 18.903 7.642 -37.089 1.00 90.00 85 ASN A N 1
ATOM 638 C CA . ASN A 1 85 ? 20.095 8.419 -37.432 1.00 90.00 85 ASN A CA 1
ATOM 639 C C . ASN A 1 85 ? 21.267 7.516 -37.842 1.00 90.00 85 ASN A C 1
ATOM 641 O O . ASN A 1 85 ? 21.901 7.773 -38.866 1.00 90.00 85 ASN A O 1
ATOM 645 N N . TRP A 1 86 ? 21.507 6.426 -37.108 1.00 87.44 86 TRP A N 1
ATOM 646 C CA . TRP A 1 86 ? 22.531 5.439 -37.458 1.00 87.44 86 TRP A CA 1
ATOM 647 C C . TRP A 1 86 ? 22.227 4.723 -38.770 1.00 87.44 86 TRP A C 1
ATOM 649 O O . TRP A 1 86 ? 23.105 4.606 -39.623 1.00 87.44 86 TRP A O 1
ATOM 659 N N . GLY A 1 87 ? 20.986 4.284 -38.976 1.00 88.31 87 GLY A N 1
ATOM 660 C CA . GLY A 1 87 ? 20.601 3.592 -40.202 1.00 88.31 87 GLY A CA 1
ATOM 661 C C . GLY A 1 87 ? 20.746 4.476 -41.445 1.00 88.31 87 GLY A C 1
ATOM 662 O O . GLY A 1 87 ? 21.229 3.993 -42.473 1.00 88.31 87 GLY A O 1
ATOM 663 N N . ILE A 1 88 ? 20.418 5.770 -41.337 1.00 91.06 88 ILE A N 1
ATOM 664 C CA . ILE A 1 88 ? 20.633 6.768 -42.397 1.00 91.06 88 ILE A CA 1
ATOM 665 C C . ILE A 1 88 ? 22.126 7.045 -42.615 1.00 91.06 88 ILE A C 1
ATOM 667 O O . ILE A 1 88 ? 22.582 7.006 -43.760 1.00 91.06 88 ILE A O 1
ATOM 671 N N . ALA A 1 89 ? 22.901 7.282 -41.551 1.00 87.62 89 ALA A N 1
ATOM 672 C CA . ALA A 1 89 ? 24.343 7.533 -41.645 1.00 87.62 89 ALA A CA 1
ATOM 673 C C . ALA A 1 89 ? 25.091 6.358 -42.298 1.00 87.62 89 ALA A C 1
ATOM 675 O O . ALA A 1 89 ? 25.957 6.561 -43.151 1.00 87.62 89 ALA A O 1
ATOM 676 N N . ASN A 1 90 ? 24.682 5.130 -41.974 1.00 86.06 90 ASN A N 1
ATOM 677 C CA . ASN A 1 90 ? 25.240 3.898 -42.527 1.00 86.06 90 ASN A CA 1
ATOM 678 C C . ASN A 1 90 ? 24.715 3.556 -43.932 1.00 86.06 90 ASN A C 1
ATOM 680 O O . ASN A 1 90 ? 25.126 2.544 -44.496 1.00 86.06 90 ASN A O 1
ATOM 684 N N . LYS A 1 91 ? 23.820 4.374 -44.511 1.00 87.50 91 LYS A N 1
ATOM 685 C CA . LYS A 1 91 ? 23.172 4.126 -45.814 1.00 87.50 91 LYS A CA 1
ATOM 686 C C . LYS A 1 91 ? 22.535 2.729 -45.896 1.00 87.50 91 LYS A C 1
ATOM 688 O O . LYS A 1 91 ? 22.675 2.034 -46.902 1.00 87.50 91 LYS A O 1
ATOM 693 N N . SER A 1 92 ? 21.859 2.321 -44.821 1.00 86.38 92 SER A N 1
ATOM 694 C CA . SER A 1 92 ? 21.230 0.998 -44.706 1.00 86.38 92 SER A CA 1
ATOM 695 C C . SER A 1 92 ? 20.208 0.768 -45.823 1.00 86.38 92 SER A C 1
ATOM 697 O O . SER A 1 92 ? 19.510 1.699 -46.231 1.00 86.38 92 SER A O 1
ATOM 699 N N . ASN A 1 93 ? 20.113 -0.470 -46.315 1.00 81.81 93 ASN A N 1
ATOM 700 C CA . ASN A 1 93 ? 19.164 -0.860 -47.355 1.00 81.81 93 ASN A CA 1
ATOM 701 C C . ASN A 1 93 ? 18.407 -2.143 -46.944 1.00 81.81 93 ASN A C 1
ATOM 703 O O . ASN A 1 93 ? 19.038 -3.201 -46.887 1.00 81.81 93 ASN A O 1
ATOM 707 N N . PRO A 1 94 ? 17.087 -2.081 -46.682 1.00 84.69 94 PRO A N 1
ATOM 708 C CA . PRO A 1 94 ? 16.237 -0.890 -46.760 1.00 84.69 94 PRO A CA 1
ATOM 709 C C . PRO A 1 94 ? 16.575 0.152 -45.673 1.00 84.69 94 PRO A C 1
ATOM 711 O O . PRO A 1 94 ? 17.138 -0.207 -44.636 1.00 84.69 94 PRO A O 1
ATOM 714 N N . PRO A 1 95 ? 16.253 1.442 -45.892 1.00 85.12 95 PRO A N 1
ATOM 715 C CA . PRO A 1 95 ? 16.418 2.459 -44.859 1.00 85.12 95 PRO A CA 1
ATOM 716 C C . PRO A 1 95 ? 15.468 2.193 -43.677 1.00 85.12 95 PRO A C 1
ATOM 718 O O . PRO A 1 95 ? 14.363 1.680 -43.892 1.00 85.12 95 PRO A O 1
ATOM 721 N N . PRO A 1 96 ? 15.850 2.569 -42.441 1.00 89.38 96 PRO A N 1
ATOM 722 C CA . PRO A 1 96 ? 14.965 2.449 -41.287 1.00 89.38 96 PRO A CA 1
ATOM 723 C C . PRO A 1 96 ? 13.694 3.295 -41.483 1.00 89.38 96 PRO A C 1
ATOM 725 O O . PRO A 1 96 ? 13.767 4.401 -42.037 1.00 89.38 96 PRO A O 1
ATOM 728 N N . PRO A 1 97 ? 12.524 2.827 -41.015 1.00 90.19 97 PRO A N 1
ATOM 729 C CA . PRO A 1 97 ? 11.307 3.627 -41.060 1.00 90.19 97 PRO A CA 1
ATOM 730 C C . PRO A 1 97 ? 11.466 4.875 -40.184 1.00 90.19 97 PRO A C 1
ATOM 732 O O . PRO A 1 97 ? 12.094 4.824 -39.136 1.00 90.19 97 PRO A O 1
ATOM 735 N N . ARG A 1 98 ? 10.911 6.019 -40.597 1.00 88.75 98 ARG A N 1
ATOM 736 C CA . ARG A 1 98 ? 11.039 7.259 -39.817 1.00 88.75 98 ARG A CA 1
ATOM 737 C C . ARG A 1 98 ? 10.232 7.154 -38.515 1.00 88.75 98 ARG A C 1
ATOM 739 O O . ARG A 1 98 ? 9.033 6.882 -38.594 1.00 88.75 98 ARG A O 1
ATOM 746 N N . PRO A 1 99 ? 10.839 7.405 -37.345 1.00 85.88 99 PRO A N 1
ATOM 747 C CA . PRO A 1 99 ? 10.146 7.252 -36.078 1.00 85.88 99 PRO A CA 1
ATOM 748 C C . PRO A 1 99 ? 9.213 8.427 -35.786 1.00 85.88 99 PRO A C 1
ATOM 750 O O . PRO A 1 99 ? 9.418 9.547 -36.265 1.00 85.88 99 PRO A O 1
ATOM 753 N N . ASP A 1 100 ? 8.194 8.163 -34.971 1.00 78.94 100 ASP A N 1
ATOM 754 C CA . ASP A 1 100 ? 7.337 9.200 -34.408 1.00 78.94 100 ASP A CA 1
ATOM 755 C C . ASP A 1 100 ? 8.063 9.888 -33.246 1.00 78.94 100 ASP A C 1
ATOM 757 O O . ASP A 1 100 ? 8.400 9.256 -32.248 1.00 78.94 100 ASP A O 1
ATOM 761 N N . ILE A 1 101 ? 8.320 11.185 -33.402 1.00 67.00 101 ILE A N 1
ATOM 762 C CA . ILE A 1 101 ? 9.056 12.014 -32.437 1.00 67.00 101 ILE A CA 1
ATOM 763 C C . ILE A 1 101 ? 8.128 12.873 -31.572 1.00 67.00 101 ILE A C 1
ATOM 765 O O . ILE A 1 101 ? 8.590 13.794 -30.898 1.00 67.00 101 ILE A O 1
ATOM 769 N N . ARG A 1 102 ? 6.811 12.638 -31.620 1.00 72.62 102 ARG A N 1
ATOM 770 C CA . ARG A 1 102 ? 5.874 13.358 -30.753 1.00 72.62 102 ARG A CA 1
ATOM 771 C C . ARG A 1 102 ? 6.207 13.081 -29.291 1.00 72.62 102 ARG A C 1
ATOM 773 O O . ARG A 1 102 ? 6.415 11.938 -28.892 1.00 72.62 102 ARG A O 1
ATOM 780 N N . GLN A 1 103 ? 6.230 14.147 -28.495 1.00 64.19 103 GLN A N 1
ATOM 781 C CA . GLN A 1 103 ? 6.436 14.045 -27.059 1.00 64.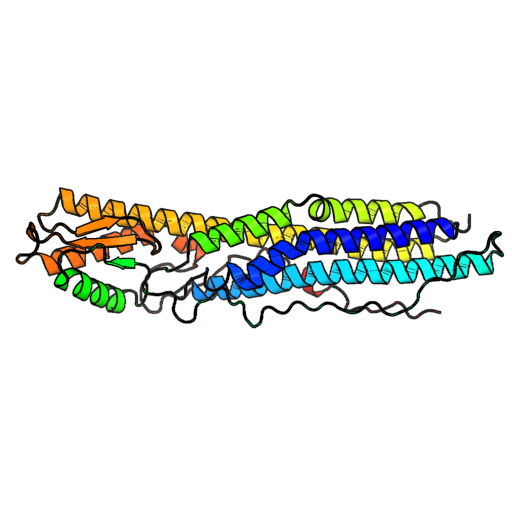19 103 GLN A CA 1
ATOM 782 C C . GLN A 1 103 ? 5.305 13.216 -26.445 1.00 64.19 103 GLN A C 1
ATOM 784 O O . GLN A 1 103 ? 4.125 13.485 -26.686 1.00 64.19 103 GLN A O 1
ATOM 789 N N . VAL A 1 104 ? 5.664 12.201 -25.664 1.00 66.44 104 VAL A N 1
ATOM 790 C CA . VAL A 1 104 ? 4.678 11.415 -24.925 1.00 66.44 104 VAL A CA 1
ATOM 791 C C . VAL A 1 104 ? 4.214 12.245 -23.735 1.00 66.44 104 VAL A C 1
ATOM 793 O O . VAL A 1 104 ? 5.030 12.847 -23.036 1.00 66.44 104 VAL A O 1
ATOM 796 N N . GLY A 1 105 ? 2.896 12.309 -23.537 1.00 64.38 105 GLY A N 1
ATOM 797 C CA . GLY A 1 105 ? 2.303 13.020 -22.410 1.00 64.38 105 GLY A CA 1
ATOM 798 C C . GLY A 1 105 ? 2.790 12.465 -21.073 1.00 64.38 105 GLY A C 1
ATOM 799 O O . GLY A 1 105 ? 3.009 11.261 -20.927 1.00 64.38 105 GLY A O 1
ATOM 800 N N . GLU A 1 106 ? 2.953 13.353 -20.100 1.00 72.19 106 GLU A N 1
ATOM 801 C CA . GLU A 1 106 ? 3.287 12.989 -18.730 1.00 72.19 106 GLU A CA 1
ATOM 802 C C . GLU A 1 106 ? 2.018 12.610 -17.965 1.00 72.19 106 GLU A C 1
ATOM 804 O O . GLU A 1 106 ? 0.994 13.291 -18.053 1.00 72.19 106 GLU A O 1
ATOM 809 N N . TYR A 1 107 ? 2.087 11.507 -17.222 1.00 79.19 107 TYR A N 1
ATOM 810 C CA . TYR A 1 107 ? 1.037 11.126 -16.285 1.00 79.19 107 TYR A CA 1
ATOM 811 C C . TYR A 1 107 ? 1.486 11.432 -14.858 1.00 79.19 107 TYR A C 1
ATOM 813 O O . TYR A 1 107 ? 2.460 10.855 -14.369 1.00 79.19 107 TYR A O 1
ATOM 821 N N . THR A 1 108 ? 0.746 12.324 -14.204 1.00 83.00 108 THR A N 1
ATOM 822 C CA . THR A 1 108 ? 0.889 12.645 -12.783 1.00 83.00 108 THR A CA 1
ATOM 823 C C . THR A 1 108 ? -0.255 12.009 -12.012 1.00 83.00 108 THR A C 1
ATOM 825 O O . THR A 1 108 ? -1.417 12.069 -12.421 1.00 83.00 108 THR A O 1
ATOM 828 N N . VAL A 1 109 ? 0.079 11.397 -10.885 1.00 86.81 109 VAL A N 1
ATOM 829 C CA . VAL A 1 109 ? -0.886 10.729 -10.023 1.00 86.81 109 VAL A CA 1
ATOM 830 C C . VAL A 1 109 ? -1.632 11.763 -9.188 1.00 86.81 109 VAL A C 1
ATOM 832 O O . VAL A 1 109 ? -1.024 12.543 -8.464 1.00 86.81 109 VAL A O 1
ATOM 835 N N . ASP A 1 110 ? -2.963 11.740 -9.264 1.00 87.31 110 ASP A N 1
ATOM 836 C CA . ASP A 1 110 ? -3.841 12.586 -8.454 1.00 87.31 110 ASP A CA 1
ATOM 837 C C . ASP A 1 110 ? -4.730 11.735 -7.534 1.00 87.31 110 ASP A C 1
ATOM 839 O O . ASP A 1 110 ? -5.603 10.988 -7.995 1.00 87.31 110 ASP A O 1
ATOM 843 N N . LEU A 1 111 ? -4.501 11.890 -6.225 1.00 86.69 111 LEU A N 1
ATOM 844 C CA . LEU A 1 111 ? -5.241 11.250 -5.129 1.00 86.69 111 LEU A CA 1
ATOM 845 C C . LEU A 1 111 ? -5.990 12.264 -4.242 1.00 86.69 111 LEU A C 1
ATOM 847 O O . LEU A 1 111 ? -6.422 11.921 -3.142 1.00 86.69 111 LEU A O 1
ATOM 851 N N . SER A 1 112 ? -6.178 13.506 -4.698 1.00 78.75 112 SER A N 1
ATOM 852 C CA . SER A 1 112 ? -6.766 14.604 -3.906 1.00 78.75 112 SER A CA 1
ATOM 853 C C . SER A 1 112 ? -8.164 14.314 -3.326 1.00 78.75 112 SER A C 1
ATOM 855 O O . SER A 1 112 ? -8.562 14.921 -2.333 1.00 78.75 112 SER A O 1
ATOM 857 N N . GLY A 1 113 ? -8.910 13.359 -3.893 1.00 79.75 113 GLY A N 1
ATOM 858 C CA . GLY A 1 113 ? -10.236 12.939 -3.418 1.00 79.75 113 GLY A CA 1
ATOM 859 C C . GLY A 1 113 ? -10.269 11.712 -2.495 1.00 79.75 113 GLY A C 1
ATOM 860 O O . GLY A 1 113 ? -11.367 11.274 -2.114 1.00 79.75 113 GLY A O 1
ATOM 861 N N . SER A 1 114 ? -9.110 11.146 -2.156 1.00 86.31 114 SER A N 1
ATOM 862 C CA . SER A 1 114 ? -8.983 9.717 -1.828 1.00 86.31 114 SER A CA 1
ATOM 863 C C . SER A 1 114 ? -8.341 9.422 -0.479 1.00 86.31 114 SER A C 1
ATOM 865 O O . SER A 1 114 ? -7.803 8.337 -0.292 1.00 86.31 114 SER A O 1
ATOM 867 N N . SER A 1 115 ? -8.418 10.357 0.472 1.00 93.19 115 SER A N 1
ATOM 868 C CA . SER A 1 115 ? -7.770 10.158 1.769 1.00 93.19 115 SER A CA 1
ATOM 869 C C . SER A 1 115 ? -8.242 8.883 2.473 1.00 93.19 115 SER A C 1
ATOM 871 O O . SER A 1 115 ? -9.447 8.604 2.580 1.00 93.19 115 SER A O 1
ATOM 873 N N . SER A 1 116 ? -7.279 8.114 2.977 1.00 93.94 116 SER A N 1
ATOM 874 C CA . SER A 1 116 ? -7.545 6.954 3.828 1.00 93.94 116 SER A CA 1
ATOM 875 C C . SER A 1 116 ? -8.083 7.354 5.204 1.00 93.94 116 SER A C 1
ATOM 877 O O . SER A 1 116 ? -8.698 6.520 5.869 1.00 93.94 116 SER A O 1
ATOM 879 N N . VAL A 1 117 ? -7.938 8.620 5.609 1.00 95.00 117 VAL A N 1
ATOM 880 C CA . VAL A 1 117 ? -8.523 9.172 6.837 1.00 95.00 117 VAL A CA 1
ATOM 881 C C . VAL A 1 117 ? -9.939 9.694 6.541 1.00 95.00 117 VAL A C 1
ATOM 883 O O . VAL A 1 117 ? -10.117 10.566 5.684 1.00 95.00 117 VAL A O 1
ATOM 886 N N . PRO A 1 118 ? -10.985 9.178 7.209 1.00 92.06 118 PRO A N 1
ATOM 887 C CA . PRO A 1 118 ? -12.344 9.677 7.041 1.00 92.06 118 PRO A CA 1
ATOM 888 C C . PRO A 1 118 ? -12.533 11.033 7.740 1.00 92.06 118 PRO A C 1
ATOM 890 O O . PRO A 1 118 ? -11.824 11.367 8.684 1.00 92.06 118 PRO A O 1
ATOM 893 N N . ALA A 1 119 ? -13.540 11.800 7.310 1.00 87.38 119 ALA A N 1
ATOM 894 C CA . ALA A 1 119 ? -13.946 13.020 8.016 1.00 87.38 119 ALA A CA 1
ATOM 895 C C . ALA A 1 119 ? -14.589 12.716 9.384 1.00 87.38 119 ALA A C 1
ATOM 897 O O . ALA A 1 119 ? -14.437 13.493 10.322 1.00 87.38 119 ALA A O 1
ATOM 898 N N . ASP A 1 120 ? -15.298 11.587 9.477 1.00 87.00 120 ASP A N 1
ATOM 899 C CA . ASP A 1 120 ? -15.725 10.977 10.731 1.00 87.00 120 ASP A CA 1
ATOM 900 C C . ASP A 1 120 ? -15.692 9.452 10.575 1.00 87.00 120 ASP A C 1
ATOM 902 O O . ASP A 1 120 ? -16.441 8.880 9.780 1.00 87.00 120 ASP A O 1
ATOM 906 N N . GLY A 1 121 ? -14.784 8.799 11.299 1.00 82.81 121 GLY A N 1
ATOM 907 C CA . GLY A 1 121 ? -14.657 7.338 11.331 1.00 82.81 121 GLY A CA 1
ATOM 908 C C . GLY A 1 121 ? -15.625 6.654 12.299 1.00 82.81 121 GLY A C 1
ATOM 909 O O . GLY A 1 121 ? -15.581 5.435 12.458 1.00 82.81 121 GLY A O 1
ATOM 910 N N . GLY A 1 122 ? -16.479 7.418 12.985 1.00 87.19 122 GLY A N 1
ATOM 911 C CA . GLY A 1 122 ? -17.316 6.915 14.068 1.00 87.19 122 GLY A CA 1
ATOM 912 C C . GLY A 1 122 ? -16.511 6.608 15.333 1.00 87.19 122 GLY A C 1
ATOM 913 O O . GLY A 1 122 ? -15.339 6.952 15.463 1.00 87.19 122 GLY A O 1
ATOM 914 N N . ARG A 1 123 ? -17.151 5.963 16.310 1.00 89.75 123 ARG A N 1
ATOM 915 C CA . ARG A 1 123 ? -16.589 5.745 17.660 1.00 89.75 123 ARG A CA 1
ATOM 916 C C . ARG A 1 123 ? -15.794 4.443 17.833 1.00 89.75 123 ARG A C 1
ATOM 918 O O . ARG A 1 123 ? -15.242 4.225 18.907 1.00 89.75 123 ARG A O 1
ATOM 925 N N . GLY A 1 124 ? -15.777 3.585 16.809 1.00 88.19 124 GLY A N 1
ATOM 926 C CA . GLY A 1 124 ? -15.125 2.269 16.814 1.00 88.19 124 GLY A CA 1
ATOM 927 C C . GLY A 1 124 ? -15.998 1.105 17.304 1.00 88.19 124 GLY A C 1
ATOM 928 O O . GLY A 1 124 ? -15.616 -0.043 17.121 1.00 88.19 124 GLY A O 1
ATOM 929 N N . PHE A 1 125 ? -17.186 1.363 17.856 1.00 91.00 125 PHE A N 1
ATOM 930 C CA . PHE A 1 125 ? -18.133 0.332 18.298 1.00 91.00 125 PHE A CA 1
ATOM 931 C C . PHE A 1 125 ? -19.590 0.762 18.069 1.00 91.00 125 PHE A C 1
ATOM 933 O O . PHE A 1 125 ? -19.873 1.963 18.017 1.00 91.00 125 PHE A O 1
ATOM 940 N N . ASP A 1 126 ? -20.502 -0.207 17.975 1.00 90.69 126 ASP A N 1
ATOM 941 C CA . ASP A 1 126 ? -21.931 0.028 17.715 1.00 90.69 126 ASP A CA 1
ATOM 942 C C . ASP A 1 126 ? -22.868 -0.665 18.718 1.00 90.69 126 ASP A C 1
ATOM 944 O O . ASP A 1 126 ? -22.455 -1.495 19.530 1.00 90.69 126 ASP A O 1
ATOM 948 N N . ASP A 1 127 ? -24.142 -0.273 18.691 1.00 88.50 127 ASP A N 1
ATOM 949 C CA . ASP A 1 127 ? -25.186 -0.798 19.575 1.00 88.50 127 ASP A CA 1
ATOM 950 C C . ASP A 1 127 ? -25.592 -2.217 19.148 1.00 88.50 127 ASP A C 1
ATOM 952 O O . ASP A 1 127 ? -25.956 -2.444 17.993 1.00 88.50 127 ASP A O 1
ATOM 956 N N . HIS A 1 128 ? -25.534 -3.173 20.079 1.00 83.44 128 HIS A N 1
ATOM 957 C CA . HIS A 1 128 ? -26.049 -4.536 19.886 1.00 83.44 128 HIS A CA 1
ATOM 958 C C . HIS A 1 128 ? -27.510 -4.690 20.356 1.00 83.44 128 HIS A C 1
ATOM 960 O O . HIS A 1 128 ? -28.043 -5.798 20.414 1.00 83.44 128 HIS A O 1
ATOM 966 N N . GLY A 1 129 ? -28.173 -3.587 20.707 1.00 81.75 129 GLY A N 1
ATOM 967 C CA . GLY A 1 129 ? -29.509 -3.561 21.286 1.00 81.75 129 GLY A CA 1
ATOM 968 C C . GLY A 1 129 ? -29.511 -3.766 22.805 1.00 81.75 129 GLY A C 1
ATOM 969 O O . GLY A 1 129 ? -28.479 -3.817 23.473 1.00 81.75 129 GLY A O 1
ATOM 970 N N . GLY A 1 130 ? -30.713 -3.879 23.375 1.00 83.88 130 GLY A N 1
ATOM 971 C CA . GLY A 1 130 ? -30.909 -4.051 24.815 1.00 83.88 130 GLY A CA 1
ATOM 972 C C . GLY A 1 130 ? -31.140 -2.732 25.561 1.00 83.88 130 GLY A C 1
ATOM 973 O O . GLY A 1 130 ? -31.909 -1.876 25.118 1.00 83.88 130 GLY A O 1
ATOM 974 N N . VAL A 1 131 ? -30.540 -2.576 26.742 1.00 85.19 131 VAL A N 1
ATOM 975 C CA . VAL A 1 131 ? -30.787 -1.432 27.636 1.00 85.19 131 VAL A CA 1
ATOM 976 C C . VAL A 1 131 ? -30.141 -0.160 27.084 1.00 85.19 131 VAL A C 1
ATOM 978 O O . VAL A 1 131 ? -28.947 0.079 27.257 1.00 85.19 131 VAL A O 1
ATOM 981 N N . LYS A 1 132 ? -30.949 0.735 26.507 1.00 88.81 132 LYS A N 1
ATOM 982 C CA . LYS A 1 132 ? -30.473 2.017 25.952 1.00 88.81 132 LYS A CA 1
ATOM 983 C C . LYS A 1 132 ? -29.644 2.845 26.945 1.00 88.81 132 LYS A C 1
ATOM 985 O O . LYS A 1 132 ? -28.624 3.416 26.578 1.00 88.81 132 LYS A O 1
ATOM 990 N N . ALA A 1 133 ? -30.053 2.883 28.216 1.00 88.62 133 ALA A N 1
ATOM 991 C CA . ALA A 1 133 ? -29.347 3.637 29.254 1.00 88.62 133 ALA A CA 1
ATOM 992 C C . ALA A 1 133 ? -27.914 3.127 29.507 1.00 88.62 133 ALA A C 1
ATOM 994 O O . ALA A 1 133 ? -27.060 3.907 29.928 1.00 88.62 133 ALA A O 1
ATOM 995 N N . PHE A 1 134 ? -27.641 1.844 29.248 1.00 89.44 134 PHE A N 1
ATOM 996 C CA . PHE A 1 134 ? -26.287 1.300 29.266 1.00 89.44 134 PHE A CA 1
ATOM 997 C C . PHE A 1 134 ? -25.482 1.818 28.077 1.00 89.44 134 PHE A C 1
ATOM 999 O O . PHE A 1 134 ? -24.417 2.397 28.287 1.00 89.44 134 PHE A O 1
ATOM 1006 N N . PHE A 1 135 ? -26.011 1.684 26.857 1.00 90.69 135 PHE A N 1
ATOM 1007 C CA . PHE A 1 135 ? -25.303 2.114 25.651 1.00 90.69 135 PHE A CA 1
ATOM 1008 C C . PHE A 1 135 ? -25.007 3.621 25.674 1.00 90.69 135 PHE A C 1
ATOM 1010 O O . PHE A 1 135 ? -23.871 4.031 25.446 1.00 90.69 135 PHE A O 1
ATOM 1017 N N . ASP A 1 136 ? -25.984 4.447 26.064 1.00 93.38 136 ASP A N 1
ATOM 1018 C CA . ASP A 1 136 ? -25.808 5.897 26.207 1.00 93.38 136 ASP A CA 1
ATOM 1019 C C . ASP A 1 136 ? -24.682 6.240 27.201 1.00 93.38 136 ASP A C 1
ATOM 1021 O O . ASP A 1 136 ? -23.819 7.075 26.914 1.00 93.38 136 ASP A O 1
ATOM 1025 N N . LYS A 1 137 ? -24.648 5.576 28.367 1.00 93.50 137 LYS A N 1
ATOM 1026 C CA . LYS A 1 137 ? -23.593 5.787 29.372 1.00 93.50 137 LYS A CA 1
ATOM 1027 C C . LYS A 1 137 ? -22.233 5.281 28.902 1.00 93.50 137 LYS A C 1
ATOM 1029 O O . LYS A 1 137 ? -21.229 5.928 29.194 1.00 93.50 137 LYS A O 1
ATOM 1034 N N . LEU A 1 138 ? -22.185 4.162 28.183 1.00 93.31 138 LEU A N 1
ATOM 1035 C CA . LEU A 1 138 ? -20.946 3.628 27.624 1.00 93.31 138 LEU A CA 1
ATOM 1036 C C . LEU A 1 138 ? -20.358 4.577 26.580 1.00 93.31 138 LEU A C 1
ATOM 1038 O O . LEU A 1 138 ? -19.162 4.853 26.620 1.00 93.31 138 LEU A O 1
ATOM 1042 N N . VAL A 1 139 ? -21.189 5.130 25.694 1.00 94.69 139 VAL A N 1
ATOM 1043 C CA . VAL A 1 139 ? -20.763 6.140 24.715 1.00 94.69 139 VAL A CA 1
ATOM 1044 C C . VAL A 1 139 ? -20.139 7.343 25.416 1.00 94.69 139 VAL A C 1
ATOM 1046 O O . VAL A 1 139 ? -19.043 7.757 25.041 1.00 94.69 139 VAL A O 1
ATOM 1049 N N . VAL A 1 140 ? -20.776 7.866 26.468 1.00 95.56 140 VAL A N 1
ATOM 1050 C CA . VAL A 1 140 ? -20.213 8.968 27.269 1.00 95.56 140 VAL A CA 1
ATOM 1051 C C . VAL A 1 140 ? -18.897 8.561 27.940 1.00 95.56 140 VAL A C 1
ATOM 1053 O O . VAL A 1 140 ? -17.942 9.335 27.929 1.00 95.56 140 VAL A O 1
ATOM 1056 N N . ALA A 1 141 ? -18.810 7.352 28.498 1.00 94.19 141 ALA A N 1
ATOM 1057 C CA . ALA A 1 141 ? -17.594 6.862 29.144 1.00 94.19 141 ALA A CA 1
ATOM 1058 C C . ALA A 1 141 ? -16.423 6.714 28.156 1.00 94.19 141 ALA A C 1
ATOM 1060 O O . ALA A 1 141 ? -15.313 7.147 28.464 1.00 94.19 141 ALA A O 1
ATOM 1061 N N . VAL A 1 142 ? -16.670 6.173 26.959 1.00 94.00 142 VAL A N 1
ATOM 1062 C CA . VAL A 1 142 ? -15.668 6.068 25.886 1.00 94.00 142 VAL A CA 1
ATOM 1063 C C . VAL A 1 142 ? -15.232 7.450 25.408 1.00 94.00 142 VAL A C 1
ATOM 1065 O O . VAL A 1 142 ? -14.032 7.697 25.310 1.00 94.00 142 VAL A O 1
ATOM 1068 N N . LEU A 1 143 ? -16.174 8.369 25.170 1.00 92.69 143 LEU A N 1
ATOM 1069 C CA . LEU A 1 143 ? -15.857 9.746 24.775 1.00 92.69 143 LEU A CA 1
ATOM 1070 C C . LEU A 1 143 ? -14.973 10.439 25.818 1.00 92.69 143 LEU A C 1
ATOM 1072 O O . LEU A 1 143 ? -13.967 11.048 25.465 1.00 92.69 143 LEU A O 1
ATOM 1076 N N . ASN A 1 144 ? -15.306 10.306 27.103 1.00 93.31 144 ASN A N 1
ATOM 1077 C CA . ASN A 1 144 ? -14.555 10.946 28.182 1.00 93.31 144 ASN A CA 1
ATOM 1078 C C . ASN A 1 144 ? -13.165 10.335 28.394 1.00 93.31 144 ASN A C 1
ATOM 1080 O O . ASN A 1 144 ? -12.249 11.046 28.802 1.00 93.31 144 ASN A O 1
ATOM 1084 N N . LYS A 1 145 ? -13.011 9.025 28.173 1.00 91.38 145 LYS A N 1
ATOM 1085 C CA . LYS A 1 145 ? -11.763 8.314 28.478 1.00 91.38 145 LYS A CA 1
ATOM 1086 C C . LYS A 1 145 ? -10.808 8.233 27.291 1.00 91.38 145 LYS A C 1
ATOM 1088 O O . LYS A 1 145 ? -9.604 8.414 27.461 1.00 91.38 145 LYS A O 1
ATOM 1093 N N . PHE A 1 146 ? -11.349 7.968 26.107 1.00 90.31 146 PHE A N 1
ATOM 1094 C CA . PHE A 1 146 ? -10.580 7.661 24.900 1.00 90.31 146 PHE A CA 1
ATOM 1095 C C . PHE A 1 146 ? -10.822 8.649 23.761 1.00 90.31 146 PHE A C 1
ATOM 1097 O O . PHE A 1 146 ? -10.065 8.657 22.796 1.00 90.31 146 PHE A O 1
ATOM 1104 N N . HIS A 1 147 ? -11.872 9.474 23.846 1.00 89.50 147 HIS A N 1
ATOM 1105 C CA . HIS A 1 147 ? -12.428 10.266 22.744 1.00 89.50 147 HIS A CA 1
ATOM 1106 C C . HIS A 1 147 ? -12.982 9.400 21.597 1.00 89.50 147 HIS A C 1
ATOM 1108 O O . HIS A 1 147 ? -14.179 9.441 21.326 1.00 89.50 147 HIS A O 1
ATOM 1114 N N . LYS A 1 148 ? -12.160 8.557 20.969 1.00 90.19 148 LYS A N 1
ATOM 1115 C CA . LYS A 1 148 ? -12.579 7.516 20.021 1.00 90.19 148 LYS A CA 1
ATOM 1116 C C . LYS A 1 148 ? -11.771 6.246 20.280 1.00 90.19 148 LYS A C 1
ATOM 1118 O O . LYS A 1 148 ? -10.583 6.327 20.582 1.00 90.19 148 LYS A O 1
ATOM 1123 N N . LEU A 1 149 ? -12.393 5.079 20.133 1.00 92.94 149 LEU A N 1
ATOM 1124 C CA . LEU A 1 149 ? -11.630 3.835 20.003 1.00 92.94 149 LEU A CA 1
ATOM 1125 C C . LEU A 1 149 ? -10.995 3.782 18.610 1.00 92.94 149 LEU A C 1
ATOM 1127 O O . LEU A 1 149 ? -11.501 4.463 17.712 1.00 92.94 149 LEU A O 1
ATOM 1131 N N . PRO A 1 150 ? -9.945 2.962 18.395 1.00 93.00 150 PRO A N 1
ATOM 1132 C CA . PRO A 1 150 ? -9.496 2.632 17.052 1.00 93.00 150 PRO A CA 1
ATOM 1133 C C . PRO A 1 150 ? -10.707 2.291 16.187 1.00 93.00 150 PRO A C 1
ATOM 1135 O O . PRO A 1 150 ? -11.647 1.646 16.648 1.00 93.00 150 PRO A O 1
ATOM 1138 N N . ASN A 1 151 ? -10.734 2.810 14.968 1.00 93.12 151 ASN A N 1
ATOM 1139 C CA . ASN A 1 151 ? -11.927 2.783 14.124 1.00 93.12 151 ASN A CA 1
ATOM 1140 C C . ASN A 1 151 ? -11.573 2.593 12.644 1.00 93.12 151 ASN A C 1
ATOM 1142 O O . ASN A 1 151 ? -12.272 3.080 11.756 1.00 93.12 151 ASN A O 1
ATOM 1146 N N . GLY A 1 152 ? -10.478 1.873 12.383 1.00 94.25 152 GLY A N 1
ATOM 1147 C CA . GLY A 1 152 ? -10.137 1.403 11.047 1.00 94.25 152 GLY A CA 1
ATOM 1148 C C . GLY A 1 152 ? -11.228 0.494 10.480 1.00 94.25 152 GLY A C 1
ATOM 1149 O O . GLY A 1 152 ? -11.820 -0.321 11.190 1.00 94.25 152 GLY A O 1
ATOM 1150 N N . ASN A 1 153 ? -11.497 0.625 9.184 1.00 94.06 153 ASN A N 1
ATOM 1151 C CA . ASN A 1 153 ? -12.472 -0.208 8.493 1.00 94.06 153 ASN A CA 1
ATOM 1152 C C . ASN A 1 153 ? -11.787 -1.484 7.991 1.00 94.06 153 ASN A C 1
ATOM 1154 O O . ASN A 1 153 ? -11.092 -1.456 6.975 1.00 94.06 153 ASN A O 1
ATOM 1158 N N . ALA A 1 154 ? -12.009 -2.600 8.689 1.00 93.62 154 ALA A N 1
ATOM 1159 C CA . ALA A 1 154 ? -11.349 -3.874 8.405 1.00 93.62 154 ALA A CA 1
ATOM 1160 C C . ALA A 1 154 ? -11.517 -4.329 6.944 1.00 93.62 154 ALA A C 1
ATOM 1162 O O . ALA A 1 154 ? -10.533 -4.670 6.297 1.00 93.62 154 ALA A O 1
ATOM 1163 N N . ALA A 1 155 ? -12.729 -4.249 6.386 1.00 93.50 155 ALA A N 1
ATOM 1164 C CA . ALA A 1 155 ? -12.986 -4.668 5.007 1.00 93.50 155 ALA A CA 1
ATOM 1165 C C . ALA A 1 155 ? -12.218 -3.819 3.979 1.00 93.50 155 ALA A C 1
ATOM 1167 O O . ALA A 1 155 ? -11.706 -4.338 2.987 1.00 93.50 155 ALA A O 1
ATOM 1168 N N . LYS A 1 156 ? -12.109 -2.507 4.213 1.00 95.81 156 LYS A N 1
ATOM 1169 C CA . LYS A 1 156 ? -11.331 -1.624 3.336 1.00 95.81 156 LYS A CA 1
ATOM 1170 C C . LYS A 1 156 ? -9.826 -1.805 3.514 1.00 95.81 156 LYS A C 1
ATOM 1172 O O . LYS A 1 156 ? -9.107 -1.754 2.522 1.00 95.81 156 LYS A O 1
ATOM 1177 N N . LEU A 1 157 ? -9.354 -2.051 4.73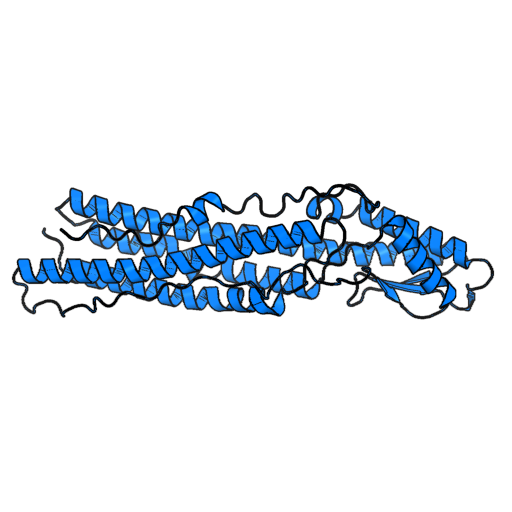8 1.00 97.06 157 LEU A N 1
ATOM 1178 C CA . LEU A 1 157 ? -7.952 -2.392 5.000 1.00 97.06 157 LEU A CA 1
ATOM 1179 C C . LEU A 1 157 ? -7.569 -3.705 4.299 1.00 97.06 157 LEU A C 1
ATOM 1181 O O . LEU A 1 157 ? -6.529 -3.764 3.650 1.00 97.06 157 LEU A O 1
ATOM 1185 N N . ASP A 1 158 ? -8.428 -4.724 4.345 1.00 97.12 158 ASP A N 1
ATOM 1186 C CA . ASP A 1 158 ? -8.222 -5.988 3.627 1.00 97.12 158 ASP A CA 1
ATOM 1187 C C . ASP A 1 158 ? -8.190 -5.789 2.105 1.00 97.12 158 ASP A C 1
ATOM 1189 O O . ASP A 1 158 ? -7.296 -6.281 1.410 1.00 97.12 158 ASP A O 1
ATOM 1193 N N . LYS A 1 159 ? -9.118 -4.982 1.576 1.00 97.44 159 LYS A N 1
ATOM 1194 C CA . LYS A 1 159 ? -9.143 -4.610 0.157 1.00 97.44 159 LYS A CA 1
ATOM 1195 C C . LYS A 1 159 ? -7.862 -3.888 -0.265 1.00 97.44 159 LYS A C 1
ATOM 1197 O O . LYS A 1 159 ? -7.303 -4.206 -1.320 1.00 97.44 159 LYS A O 1
ATOM 1202 N N . ALA A 1 160 ? -7.388 -2.944 0.546 1.00 97.75 160 ALA A N 1
ATOM 1203 C CA . ALA A 1 160 ? -6.148 -2.218 0.306 1.00 97.75 160 ALA A CA 1
ATOM 1204 C C . ALA A 1 160 ? -4.937 -3.158 0.337 1.00 97.75 160 ALA A C 1
ATOM 1206 O O . ALA A 1 160 ? -4.149 -3.160 -0.610 1.00 97.75 160 ALA A O 1
ATOM 1207 N N . HIS A 1 161 ? -4.831 -4.002 1.367 1.00 98.19 161 HIS A N 1
ATOM 1208 C CA . HIS A 1 161 ? -3.785 -5.017 1.486 1.00 98.19 161 HIS A CA 1
ATOM 1209 C C . HIS A 1 161 ? -3.760 -5.933 0.260 1.00 98.19 161 HIS A C 1
ATOM 1211 O O . HIS A 1 161 ? -2.738 -6.040 -0.413 1.00 98.19 161 HIS A O 1
ATOM 1217 N N . THR A 1 162 ? -4.900 -6.535 -0.080 1.00 98.19 162 THR A N 1
ATOM 1218 C CA . THR A 1 162 ? -5.025 -7.462 -1.210 1.00 98.19 162 THR A CA 1
ATOM 1219 C C . THR A 1 162 ? -4.617 -6.805 -2.522 1.00 98.19 162 THR A C 1
ATOM 1221 O O . THR A 1 162 ? -3.916 -7.414 -3.334 1.00 98.19 162 THR A O 1
ATOM 1224 N N . THR A 1 163 ? -5.022 -5.553 -2.740 1.00 97.81 163 THR A N 1
ATOM 1225 C CA . THR A 1 163 ? -4.717 -4.848 -3.988 1.00 97.81 163 THR A CA 1
ATOM 1226 C C . THR A 1 163 ? -3.231 -4.504 -4.088 1.00 97.81 163 THR A C 1
ATOM 1228 O O . THR A 1 163 ? -2.612 -4.783 -5.117 1.00 97.81 163 THR A O 1
ATOM 1231 N N . TRP A 1 164 ? -2.630 -3.985 -3.014 1.00 98.25 164 TRP A N 1
ATOM 1232 C CA . TRP A 1 164 ? -1.189 -3.733 -2.964 1.00 98.25 164 TRP A CA 1
ATOM 1233 C C . TRP A 1 164 ? -0.375 -5.016 -3.102 1.00 98.25 164 TRP A C 1
ATOM 1235 O O . TRP A 1 164 ? 0.595 -5.040 -3.854 1.00 98.25 164 TRP A O 1
ATOM 1245 N N . ASN A 1 165 ? -0.791 -6.103 -2.450 1.00 98.12 165 ASN A N 1
ATOM 1246 C CA . ASN A 1 165 ? -0.134 -7.399 -2.567 1.00 98.12 165 ASN A CA 1
ATOM 1247 C C . ASN A 1 165 ? -0.206 -7.953 -3.995 1.00 98.12 165 ASN A C 1
ATOM 1249 O O . ASN A 1 165 ? 0.786 -8.454 -4.521 1.00 98.12 165 ASN A O 1
ATOM 1253 N N . THR A 1 166 ? -1.366 -7.830 -4.641 1.00 98.12 166 THR A N 1
ATOM 1254 C CA . THR A 1 166 ? -1.554 -8.257 -6.034 1.00 98.12 166 THR A CA 1
ATOM 1255 C C . THR A 1 166 ? -0.635 -7.475 -6.967 1.00 98.12 166 THR A C 1
ATOM 1257 O O . THR A 1 166 ? 0.031 -8.074 -7.804 1.00 98.12 166 THR A O 1
ATOM 1260 N N . PHE A 1 167 ? -0.538 -6.154 -6.796 1.00 98.00 167 PHE A N 1
ATOM 1261 C CA . PHE A 1 167 ? 0.378 -5.323 -7.578 1.00 98.00 167 PHE A CA 1
ATOM 1262 C C . PHE A 1 167 ? 1.849 -5.689 -7.318 1.00 98.00 167 PHE A C 1
ATOM 1264 O O . PHE A 1 167 ? 2.600 -5.947 -8.257 1.00 98.00 167 PHE A O 1
ATOM 1271 N N . ALA A 1 168 ? 2.236 -5.808 -6.047 1.00 96.94 168 ALA A N 1
ATOM 1272 C CA . ALA A 1 168 ? 3.591 -6.142 -5.609 1.00 96.94 168 ALA A CA 1
ATOM 1273 C C . ALA A 1 168 ? 4.083 -7.524 -6.073 1.00 96.94 168 ALA A C 1
ATOM 1275 O O . ALA A 1 168 ? 5.288 -7.762 -6.140 1.00 96.94 168 ALA A O 1
ATOM 1276 N N . THR A 1 169 ? 3.161 -8.444 -6.366 1.00 97.50 169 THR A N 1
ATOM 1277 C CA . THR A 1 169 ? 3.460 -9.812 -6.820 1.00 97.50 169 THR A CA 1
ATOM 1278 C C . THR A 1 169 ? 3.152 -10.033 -8.301 1.00 97.50 169 THR A C 1
ATOM 1280 O O . THR A 1 169 ? 3.431 -11.110 -8.832 1.00 97.50 169 THR A O 1
ATOM 1283 N N . HIS A 1 170 ? 2.627 -9.022 -8.999 1.00 98.12 170 HIS A N 1
ATOM 1284 C CA . HIS A 1 170 ? 2.289 -9.124 -10.412 1.00 98.12 170 HIS A CA 1
ATOM 1285 C C . HIS A 1 170 ? 3.546 -9.403 -11.246 1.00 98.12 170 HIS A C 1
ATOM 1287 O O . HIS A 1 170 ? 4.538 -8.680 -11.150 1.00 98.12 170 HIS A O 1
ATOM 1293 N N . GLN A 1 171 ? 3.499 -10.420 -12.113 1.00 97.44 171 GLN A N 1
ATOM 1294 C CA . GLN A 1 171 ? 4.670 -10.899 -12.861 1.00 97.44 171 GLN A CA 1
ATOM 1295 C C . GLN A 1 171 ? 5.346 -9.800 -13.695 1.00 97.44 171 GLN A C 1
ATOM 1297 O O . GLN A 1 171 ? 6.569 -9.725 -13.739 1.00 97.44 171 GLN A O 1
ATOM 1302 N N . THR A 1 172 ? 4.570 -8.925 -14.340 1.00 96.62 172 THR A N 1
ATOM 1303 C CA . THR A 1 172 ? 5.127 -7.780 -15.084 1.00 96.62 172 THR A CA 1
ATOM 1304 C C . THR A 1 172 ? 5.915 -6.830 -14.184 1.00 96.62 172 THR A C 1
ATOM 1306 O O . THR A 1 172 ? 6.938 -6.307 -14.607 1.00 96.62 172 THR A O 1
ATOM 1309 N N . VAL A 1 173 ? 5.455 -6.612 -12.951 1.00 96.88 173 VAL A N 1
ATOM 1310 C CA . VAL A 1 173 ? 6.056 -5.658 -12.010 1.00 96.88 173 VAL A CA 1
ATOM 1311 C C . VAL A 1 173 ? 7.329 -6.264 -11.418 1.00 96.88 173 VAL A C 1
ATOM 1313 O O . VAL A 1 173 ? 8.397 -5.668 -11.516 1.00 96.88 173 VAL A O 1
ATOM 1316 N N . THR A 1 174 ? 7.259 -7.501 -10.920 1.00 97.69 174 THR A N 1
ATOM 1317 C CA . THR A 1 174 ? 8.423 -8.221 -10.369 1.00 97.69 174 THR A CA 1
ATOM 1318 C C . THR A 1 174 ? 9.468 -8.576 -11.433 1.00 97.69 174 THR A C 1
ATOM 1320 O O . THR A 1 174 ? 10.663 -8.612 -11.147 1.00 97.69 174 THR A O 1
ATOM 1323 N N . GLY A 1 175 ? 9.043 -8.802 -12.678 1.00 97.62 175 GLY A N 1
ATOM 1324 C CA . GLY A 1 175 ? 9.911 -9.113 -13.815 1.00 97.62 175 GLY A CA 1
ATOM 1325 C C . GLY A 1 175 ? 10.436 -7.898 -14.588 1.00 97.62 175 GLY A C 1
ATOM 1326 O O . GLY A 1 175 ? 11.240 -8.074 -15.510 1.00 97.62 175 GLY A O 1
ATOM 1327 N N . ALA A 1 176 ? 10.011 -6.673 -14.255 1.00 97.94 176 ALA A N 1
ATOM 1328 C CA . ALA A 1 176 ? 10.372 -5.471 -15.010 1.00 97.94 176 ALA A CA 1
ATOM 1329 C C . ALA A 1 176 ? 11.884 -5.214 -15.008 1.00 97.94 176 ALA A C 1
ATOM 1331 O O . ALA A 1 176 ? 12.470 -4.992 -16.063 1.00 97.94 176 ALA A O 1
ATOM 1332 N N . SER A 1 177 ? 12.532 -5.329 -13.849 1.00 97.50 177 SER A N 1
ATOM 1333 C CA . SER A 1 177 ? 13.983 -5.162 -13.684 1.00 97.50 177 SER A CA 1
ATOM 1334 C C . SER A 1 177 ? 14.787 -6.121 -14.574 1.00 97.50 177 SER A C 1
ATOM 1336 O O . SER A 1 177 ? 15.673 -5.701 -15.322 1.00 97.50 177 SER A O 1
ATOM 1338 N N . ALA A 1 178 ? 14.414 -7.405 -14.590 1.00 98.19 178 ALA A N 1
ATOM 1339 C CA . ALA A 1 178 ? 15.034 -8.406 -15.457 1.00 98.19 178 ALA A CA 1
ATOM 1340 C C . ALA A 1 178 ? 14.769 -8.131 -16.947 1.00 98.19 178 ALA A C 1
ATOM 1342 O O . ALA A 1 178 ? 15.665 -8.285 -17.777 1.00 98.19 178 ALA A O 1
ATOM 1343 N N . SER A 1 179 ? 13.561 -7.677 -17.287 1.00 98.38 179 SER A N 1
ATOM 1344 C CA . SER A 1 179 ? 13.204 -7.300 -18.660 1.00 98.38 179 SER A CA 1
ATOM 1345 C C . SER A 1 179 ? 14.035 -6.110 -19.144 1.00 98.38 179 SER A C 1
ATOM 1347 O O . SER A 1 179 ? 14.565 -6.145 -20.250 1.00 98.38 179 SER A O 1
ATOM 1349 N N . ILE A 1 180 ? 14.221 -5.091 -18.302 1.00 98.44 180 ILE A N 1
ATOM 1350 C CA . ILE A 1 180 ? 15.065 -3.922 -18.585 1.00 98.44 180 ILE A CA 1
ATOM 1351 C C . ILE A 1 180 ? 16.526 -4.340 -18.783 1.00 98.44 180 ILE A C 1
ATOM 1353 O O . ILE A 1 180 ? 17.161 -3.909 -19.744 1.00 98.44 180 ILE A O 1
ATOM 1357 N N . ALA A 1 181 ? 17.049 -5.225 -17.930 1.00 98.00 181 ALA A N 1
ATOM 1358 C CA . ALA A 1 181 ? 18.400 -5.762 -18.083 1.00 98.00 181 ALA A CA 1
ATOM 1359 C C . ALA A 1 181 ? 18.569 -6.539 -19.402 1.00 98.00 181 ALA A C 1
ATOM 1361 O O . ALA A 1 181 ? 19.570 -6.366 -20.095 1.00 98.00 181 ALA A O 1
ATOM 1362 N N . ALA A 1 182 ? 17.572 -7.337 -19.792 1.00 98.12 182 ALA A N 1
ATOM 1363 C CA . ALA A 1 182 ? 17.584 -8.053 -21.066 1.00 98.12 182 ALA A CA 1
ATOM 1364 C C . ALA A 1 182 ? 17.545 -7.104 -22.277 1.00 98.12 182 ALA A C 1
ATOM 1366 O O . ALA A 1 182 ? 18.193 -7.379 -23.284 1.00 98.12 182 ALA A O 1
ATOM 1367 N N . ILE A 1 183 ? 16.821 -5.981 -22.184 1.00 97.88 183 ILE A N 1
ATOM 1368 C CA . ILE A 1 183 ? 16.828 -4.939 -23.224 1.00 97.88 183 ILE A CA 1
ATOM 1369 C C . ILE A 1 183 ? 18.208 -4.277 -23.305 1.00 97.88 183 ILE A C 1
ATOM 1371 O O . ILE A 1 183 ? 18.737 -4.108 -24.400 1.00 97.88 183 ILE A O 1
ATOM 1375 N N . SER A 1 184 ? 18.813 -3.953 -22.160 1.00 96.88 184 SER A N 1
ATOM 1376 C CA . SER A 1 184 ? 20.167 -3.390 -22.083 1.00 96.88 184 SER A CA 1
ATOM 1377 C C . SER A 1 184 ? 21.213 -4.295 -22.749 1.00 96.88 184 SER A C 1
ATOM 1379 O O . SER A 1 184 ? 22.038 -3.824 -23.534 1.00 96.88 184 SER A O 1
ATOM 1381 N N . GLY A 1 185 ? 21.125 -5.611 -22.517 1.00 96.25 185 GLY A N 1
ATOM 1382 C CA . GLY A 1 185 ? 22.040 -6.611 -23.082 1.00 96.25 185 GLY A CA 1
ATOM 1383 C C . GLY A 1 185 ? 22.006 -6.726 -24.611 1.00 96.25 185 GLY A C 1
ATOM 1384 O O . GLY A 1 185 ? 22.947 -7.241 -25.212 1.00 96.25 185 GLY A O 1
ATOM 1385 N N . LEU A 1 186 ? 20.980 -6.184 -25.282 1.00 95.38 186 LEU A N 1
ATOM 1386 C CA . LEU A 1 186 ? 20.958 -6.098 -26.750 1.00 95.38 186 LEU A CA 1
ATOM 1387 C C . LEU A 1 186 ? 22.133 -5.273 -27.305 1.00 95.38 186 LEU A C 1
ATOM 1389 O O . LEU A 1 186 ? 22.518 -5.452 -28.460 1.00 95.38 186 LEU A O 1
ATOM 1393 N N . PHE A 1 187 ? 22.721 -4.397 -26.486 1.00 93.62 187 PHE A N 1
ATOM 1394 C CA . PHE A 1 187 ? 23.833 -3.528 -26.866 1.00 93.62 187 PHE A CA 1
ATOM 1395 C C . PHE A 1 187 ? 25.217 -4.071 -26.473 1.00 93.62 187 PHE A C 1
ATOM 1397 O O . PHE A 1 187 ? 26.217 -3.406 -26.744 1.00 93.62 187 PHE A O 1
ATOM 1404 N N . ASP A 1 188 ? 25.326 -5.269 -25.887 1.00 91.31 188 ASP A N 1
ATOM 1405 C CA . ASP A 1 188 ? 26.609 -5.807 -25.399 1.00 91.31 188 ASP A CA 1
ATOM 1406 C C . ASP A 1 188 ? 27.662 -5.952 -26.508 1.00 91.31 188 ASP A C 1
ATOM 1408 O O . ASP A 1 188 ? 28.850 -5.722 -26.271 1.00 91.31 188 ASP A O 1
ATOM 1412 N N . GLY A 1 189 ? 27.218 -6.256 -27.731 1.00 85.75 189 GLY A N 1
ATOM 1413 C CA . GLY A 1 189 ? 28.060 -6.362 -28.925 1.00 85.75 189 GLY A CA 1
ATOM 1414 C C . GLY A 1 189 ? 28.430 -5.031 -29.593 1.00 85.75 189 GLY A C 1
ATOM 1415 O O . GLY A 1 189 ? 28.985 -5.058 -30.688 1.00 85.75 189 GLY A O 1
ATOM 1416 N N . MET A 1 190 ? 28.101 -3.878 -28.999 1.00 86.00 190 MET A N 1
ATOM 1417 C CA . MET A 1 190 ? 28.452 -2.562 -29.545 1.00 86.00 190 MET A CA 1
ATOM 1418 C C . MET A 1 190 ? 29.944 -2.256 -29.398 1.00 86.00 190 MET A C 1
ATOM 1420 O O . MET A 1 190 ? 30.471 -2.274 -28.286 1.00 86.00 190 MET A O 1
ATOM 1424 N N . ASP A 1 191 ? 30.600 -1.888 -30.503 1.00 85.25 191 ASP A N 1
ATOM 1425 C CA . ASP A 1 191 ? 32.015 -1.487 -30.485 1.00 85.25 191 ASP A CA 1
ATOM 1426 C C . ASP A 1 191 ? 32.255 -0.118 -29.844 1.00 85.25 191 ASP A C 1
ATOM 1428 O O . ASP A 1 191 ? 33.305 0.105 -29.243 1.00 85.25 191 ASP A O 1
ATOM 1432 N N . ASP A 1 192 ? 31.311 0.815 -30.002 1.00 85.50 192 ASP A N 1
ATOM 1433 C CA . ASP A 1 192 ? 31.396 2.138 -29.387 1.00 85.50 192 ASP A CA 1
ATOM 1434 C C . ASP A 1 192 ? 31.162 2.014 -27.879 1.00 85.50 192 ASP A C 1
ATOM 1436 O O . ASP A 1 192 ? 30.040 2.101 -27.378 1.00 85.50 192 ASP A O 1
ATOM 1440 N N . ALA A 1 193 ? 32.250 1.761 -27.153 1.00 86.31 193 ALA A N 1
ATOM 1441 C CA . ALA A 1 193 ? 32.213 1.521 -25.721 1.00 86.31 193 ALA A CA 1
ATOM 1442 C C . ALA A 1 193 ? 31.652 2.716 -24.936 1.00 86.31 193 ALA A C 1
ATOM 1444 O O . ALA A 1 193 ? 30.969 2.499 -23.937 1.00 86.31 193 ALA A O 1
ATOM 1445 N N . ALA A 1 194 ? 31.909 3.950 -25.388 1.00 87.62 194 ALA A N 1
ATOM 1446 C CA . ALA A 1 194 ? 31.451 5.158 -24.708 1.00 87.62 194 ALA A CA 1
ATOM 1447 C C . ALA A 1 194 ? 29.937 5.340 -24.867 1.00 87.62 194 ALA A C 1
ATOM 1449 O O . ALA A 1 194 ? 29.230 5.530 -23.876 1.00 87.62 194 ALA A O 1
ATOM 1450 N N . HIS A 1 195 ? 29.420 5.211 -26.090 1.00 85.88 195 HIS A N 1
ATOM 1451 C CA . HIS A 1 195 ? 27.978 5.282 -26.327 1.00 85.88 195 HIS A CA 1
ATOM 1452 C C . HIS A 1 195 ? 27.240 4.102 -25.680 1.00 85.88 195 HIS A C 1
ATOM 1454 O O . HIS A 1 195 ? 26.201 4.295 -25.047 1.00 85.88 195 HIS A O 1
ATOM 1460 N N . ARG A 1 196 ? 27.800 2.887 -25.758 1.00 89.69 196 ARG A N 1
ATOM 1461 C CA . ARG A 1 196 ? 27.250 1.707 -25.073 1.00 89.69 196 ARG A CA 1
ATOM 1462 C C . ARG A 1 196 ? 27.115 1.953 -23.574 1.00 89.69 196 ARG A C 1
ATOM 1464 O O . ARG A 1 196 ? 26.058 1.673 -23.016 1.00 89.69 196 ARG A O 1
ATOM 1471 N N . GLN A 1 197 ? 28.156 2.493 -22.940 1.00 90.62 197 GLN A N 1
ATOM 1472 C CA . GLN A 1 197 ? 28.139 2.795 -21.511 1.00 90.62 197 GLN A CA 1
ATOM 1473 C C . GLN A 1 197 ? 27.005 3.767 -21.160 1.00 90.62 197 GLN A C 1
ATOM 1475 O O . GLN A 1 197 ? 26.237 3.482 -20.247 1.00 90.62 197 GLN A O 1
ATOM 1480 N N . GLN A 1 198 ? 26.834 4.852 -21.920 1.00 89.62 198 GLN A N 1
ATOM 1481 C CA . GLN A 1 198 ? 25.748 5.814 -21.691 1.00 89.62 198 GLN A CA 1
ATOM 1482 C C . GLN A 1 198 ? 24.360 5.159 -21.776 1.00 89.62 198 GLN A C 1
ATOM 1484 O O . GLN A 1 198 ? 23.502 5.399 -20.927 1.00 89.62 198 GLN A O 1
ATOM 1489 N N . LEU A 1 199 ? 24.130 4.290 -22.768 1.00 90.69 199 LEU A N 1
ATOM 1490 C CA . LEU A 1 199 ? 22.864 3.558 -22.883 1.00 90.69 199 LEU A CA 1
ATOM 1491 C C . LEU A 1 199 ? 22.635 2.633 -21.678 1.00 90.69 199 LEU A C 1
ATOM 1493 O O . LEU A 1 199 ? 21.551 2.610 -21.091 1.00 90.69 199 LEU A O 1
ATOM 1497 N N . GLN A 1 200 ? 23.664 1.883 -21.287 1.00 92.50 200 GLN A N 1
ATOM 1498 C CA . GLN A 1 200 ? 23.592 0.937 -20.174 1.00 92.50 200 GLN A CA 1
ATOM 1499 C C . GLN A 1 200 ? 23.410 1.637 -18.818 1.00 92.50 200 GLN A C 1
ATOM 1501 O O . GLN A 1 200 ? 22.714 1.105 -17.948 1.00 92.50 200 GLN A O 1
ATOM 1506 N N . GLU A 1 201 ? 23.958 2.839 -18.640 1.00 91.81 201 GLU A N 1
ATOM 1507 C CA . GLU A 1 201 ? 23.716 3.685 -17.466 1.00 91.81 201 GLU A CA 1
ATOM 1508 C C . GLU A 1 201 ? 22.235 4.080 -17.364 1.00 91.81 201 GLU A C 1
ATOM 1510 O O . GLU A 1 201 ? 21.624 3.889 -16.310 1.00 91.81 201 GLU A O 1
ATOM 1515 N N . HIS A 1 202 ? 21.607 4.509 -18.466 1.00 93.00 202 HIS A N 1
ATOM 1516 C CA . HIS A 1 202 ? 20.168 4.804 -18.484 1.00 93.00 202 HIS A CA 1
ATOM 1517 C C . HIS A 1 202 ? 19.313 3.577 -18.141 1.00 93.00 202 HIS A C 1
ATOM 1519 O O . HIS A 1 202 ? 18.402 3.667 -17.312 1.00 93.00 202 HIS A O 1
ATOM 1525 N N . PHE A 1 203 ? 19.616 2.411 -18.720 1.00 95.44 203 PHE A N 1
ATOM 1526 C CA . PHE A 1 203 ? 18.920 1.171 -18.367 1.00 95.44 203 PHE A CA 1
ATOM 1527 C C . PHE A 1 203 ? 19.140 0.765 -16.909 1.00 95.44 203 PHE A C 1
ATOM 1529 O O . PHE A 1 203 ? 18.217 0.251 -16.280 1.00 95.44 203 PHE A O 1
ATOM 1536 N N . THR A 1 204 ? 20.318 1.027 -16.345 1.00 94.62 204 THR A N 1
ATOM 1537 C CA . THR A 1 204 ? 20.598 0.772 -14.926 1.00 94.62 204 THR A CA 1
ATOM 1538 C C . THR A 1 204 ? 19.709 1.631 -14.028 1.00 94.62 204 THR A C 1
ATOM 1540 O O . THR A 1 204 ? 19.122 1.111 -13.081 1.00 94.62 204 THR A O 1
ATOM 1543 N N . THR A 1 205 ? 19.520 2.914 -14.352 1.00 92.88 205 THR A N 1
ATOM 1544 C CA . THR A 1 205 ? 18.578 3.784 -13.626 1.00 92.88 205 THR A CA 1
ATOM 1545 C C . THR A 1 205 ? 17.138 3.274 -13.719 1.00 92.88 205 THR A C 1
ATOM 1547 O O . THR A 1 205 ? 16.454 3.182 -12.698 1.00 92.88 205 THR A O 1
ATOM 1550 N N . LEU A 1 206 ? 16.679 2.893 -14.917 1.00 95.06 206 LEU A N 1
ATOM 1551 C CA . LEU A 1 206 ? 15.332 2.336 -15.119 1.00 95.06 206 LEU A CA 1
ATOM 1552 C C . LEU A 1 206 ? 15.136 1.023 -14.350 1.00 95.06 206 LEU A C 1
ATOM 1554 O O . LEU A 1 206 ? 14.078 0.793 -13.767 1.00 95.06 206 LEU A O 1
ATOM 1558 N N . LYS A 1 207 ? 16.165 0.174 -14.312 1.00 95.56 207 LYS A N 1
ATOM 1559 C CA . LYS A 1 207 ? 16.161 -1.083 -13.564 1.00 95.56 207 LYS A CA 1
ATOM 1560 C C . LYS A 1 207 ? 15.995 -0.835 -12.063 1.00 95.56 207 LYS A C 1
ATOM 1562 O O . LYS A 1 207 ? 15.107 -1.422 -11.454 1.00 95.56 207 LYS A O 1
ATOM 1567 N N . SER A 1 208 ? 16.809 0.046 -11.480 1.00 93.19 208 SER A N 1
ATOM 1568 C CA . SER A 1 208 ? 16.700 0.397 -10.057 1.00 93.19 208 SER A CA 1
ATOM 1569 C C . SER A 1 208 ? 15.333 0.998 -9.723 1.00 93.19 208 SER A C 1
ATOM 1571 O O . SER A 1 208 ? 14.753 0.683 -8.690 1.00 93.19 208 SER A O 1
ATOM 1573 N N . SER A 1 209 ? 14.775 1.810 -10.626 1.00 92.12 209 SER A N 1
ATOM 1574 C CA . SER A 1 209 ? 13.411 2.336 -10.499 1.00 92.12 209 SER A CA 1
ATOM 1575 C C . SER A 1 209 ? 12.363 1.212 -10.446 1.00 92.12 209 SER A C 1
ATOM 1577 O O . SER A 1 209 ? 11.500 1.228 -9.568 1.00 92.12 209 SER A O 1
ATOM 1579 N N . ALA A 1 210 ? 12.477 0.191 -11.301 1.00 95.94 210 ALA A N 1
ATOM 1580 C CA . ALA A 1 210 ? 11.600 -0.980 -11.263 1.00 95.94 210 ALA A CA 1
ATOM 1581 C C . ALA A 1 210 ? 11.711 -1.769 -9.944 1.00 95.94 210 ALA A C 1
ATOM 1583 O O . ALA A 1 210 ? 10.687 -2.123 -9.357 1.00 95.94 210 ALA A O 1
ATOM 1584 N N . ASP A 1 211 ? 12.934 -1.993 -9.450 1.00 95.06 211 ASP A N 1
ATOM 1585 C CA . ASP A 1 211 ? 13.177 -2.660 -8.160 1.00 95.06 211 ASP A CA 1
ATOM 1586 C C . ASP A 1 211 ? 12.550 -1.861 -6.988 1.00 95.06 211 ASP A C 1
ATOM 1588 O O . ASP A 1 211 ? 11.929 -2.433 -6.082 1.00 95.06 211 ASP A O 1
ATOM 1592 N N . ASN A 1 212 ? 12.630 -0.526 -7.036 1.00 93.56 212 ASN A N 1
ATOM 1593 C CA . ASN A 1 212 ? 12.059 0.361 -6.018 1.00 93.56 212 ASN A CA 1
ATOM 1594 C C . ASN A 1 212 ? 10.524 0.369 -6.017 1.00 93.56 212 ASN A C 1
ATOM 1596 O O . ASN A 1 212 ? 9.928 0.424 -4.943 1.00 93.56 212 ASN A O 1
ATOM 1600 N N . VAL A 1 213 ? 9.873 0.282 -7.183 1.00 95.88 213 VAL A N 1
ATOM 1601 C CA . VAL A 1 213 ? 8.401 0.195 -7.274 1.00 95.88 213 VAL A CA 1
ATOM 1602 C C . VAL A 1 213 ? 7.888 -1.083 -6.608 1.00 95.88 213 VAL A C 1
ATOM 1604 O O . VAL A 1 213 ? 6.950 -1.021 -5.811 1.00 95.88 213 VAL A O 1
ATOM 1607 N N . VAL A 1 214 ? 8.529 -2.228 -6.876 1.00 95.75 214 VAL A N 1
ATOM 1608 C CA . VAL A 1 214 ? 8.198 -3.508 -6.221 1.00 95.75 214 VAL A CA 1
ATOM 1609 C C . VAL A 1 214 ? 8.359 -3.381 -4.707 1.00 95.75 214 VAL A C 1
ATOM 1611 O O . VAL A 1 214 ? 7.441 -3.706 -3.954 1.00 95.75 214 VAL A O 1
ATOM 1614 N N . THR A 1 215 ? 9.507 -2.864 -4.265 1.00 95.38 215 THR A N 1
ATOM 1615 C CA . THR A 1 215 ? 9.831 -2.703 -2.841 1.00 95.38 215 THR A CA 1
ATOM 1616 C C . THR A 1 215 ? 8.837 -1.778 -2.138 1.00 95.38 215 THR A C 1
ATOM 1618 O O . THR A 1 215 ? 8.313 -2.123 -1.080 1.00 95.38 215 THR A O 1
ATOM 1621 N N . GLY A 1 216 ? 8.511 -0.632 -2.742 1.00 96.06 216 GLY A N 1
ATOM 1622 C CA . GLY A 1 216 ? 7.509 0.298 -2.222 1.00 96.06 216 GLY A CA 1
ATOM 1623 C C . GLY A 1 216 ? 6.136 -0.358 -2.079 1.00 96.06 216 GLY A C 1
ATOM 1624 O O . GLY A 1 216 ? 5.522 -0.278 -1.017 1.00 96.06 216 GLY A O 1
ATOM 1625 N N . ALA A 1 217 ? 5.687 -1.096 -3.098 1.00 97.56 217 ALA A N 1
ATOM 1626 C CA . ALA A 1 217 ? 4.404 -1.793 -3.062 1.00 97.56 217 ALA A CA 1
ATOM 1627 C C . ALA A 1 217 ? 4.343 -2.866 -1.958 1.00 97.56 217 ALA A C 1
ATOM 1629 O O . ALA A 1 217 ? 3.334 -2.978 -1.255 1.00 97.56 217 ALA A O 1
ATOM 1630 N N . GLN A 1 218 ? 5.425 -3.624 -1.755 1.00 96.94 218 GLN A N 1
ATOM 1631 C CA . GLN A 1 218 ? 5.534 -4.608 -0.669 1.00 96.94 218 GLN A CA 1
ATOM 1632 C C . GLN A 1 218 ? 5.500 -3.936 0.709 1.00 96.94 218 GLN A C 1
ATOM 1634 O O . GLN A 1 218 ? 4.749 -4.366 1.590 1.00 96.94 218 GLN A O 1
ATOM 1639 N N . ASN A 1 219 ? 6.250 -2.842 0.864 1.00 96.69 219 ASN A N 1
ATOM 1640 C CA . ASN A 1 219 ? 6.347 -2.084 2.112 1.00 96.69 219 ASN A CA 1
ATOM 1641 C C . ASN A 1 219 ? 5.084 -1.274 2.437 1.00 96.69 219 ASN A C 1
ATOM 1643 O O . ASN A 1 219 ? 4.942 -0.814 3.567 1.00 96.69 219 ASN A O 1
ATOM 1647 N N . ILE A 1 220 ? 4.139 -1.157 1.499 1.00 97.81 220 ILE A N 1
ATOM 1648 C CA . ILE A 1 220 ? 2.774 -0.683 1.762 1.00 97.81 220 ILE A CA 1
ATOM 1649 C C . ILE A 1 220 ? 1.833 -1.851 2.080 1.00 97.81 220 ILE A C 1
ATOM 1651 O O . ILE A 1 220 ? 1.056 -1.788 3.039 1.00 97.81 220 ILE A O 1
ATOM 1655 N N . SER A 1 221 ? 1.909 -2.932 1.301 1.00 97.88 221 SER A N 1
ATOM 1656 C CA . SER A 1 221 ? 1.054 -4.114 1.453 1.00 97.88 221 SER A CA 1
ATOM 1657 C C . SER A 1 221 ? 1.140 -4.721 2.855 1.00 97.88 221 SER A C 1
ATOM 1659 O O . SER A 1 221 ? 0.106 -4.960 3.489 1.00 97.88 221 SER A O 1
ATOM 1661 N N . ALA A 1 222 ? 2.359 -4.957 3.353 1.00 96.50 222 ALA A N 1
ATOM 1662 C CA . ALA A 1 222 ? 2.568 -5.686 4.600 1.00 96.50 222 ALA A CA 1
ATOM 1663 C C . ALA A 1 222 ? 2.026 -4.937 5.837 1.00 96.50 222 ALA A C 1
ATOM 1665 O O . ALA A 1 222 ? 1.206 -5.527 6.547 1.00 96.50 222 ALA A O 1
ATOM 1666 N N . PRO A 1 223 ? 2.354 -3.650 6.081 1.00 96.88 223 PRO A N 1
ATOM 1667 C CA . PRO A 1 223 ? 1.769 -2.907 7.201 1.00 96.88 223 PRO A CA 1
ATOM 1668 C C . PRO A 1 223 ? 0.247 -2.743 7.097 1.00 96.88 223 PRO A C 1
ATOM 1670 O O . PRO A 1 223 ? -0.442 -2.742 8.114 1.00 96.88 223 PRO A O 1
ATOM 1673 N N . THR A 1 224 ? -0.302 -2.654 5.880 1.00 98.31 224 THR A N 1
ATOM 1674 C CA . THR A 1 224 ? -1.761 -2.588 5.671 1.00 98.31 224 THR A CA 1
ATOM 1675 C C . THR A 1 224 ? -2.448 -3.885 6.106 1.00 98.31 224 THR A C 1
ATOM 1677 O O . THR A 1 224 ? -3.457 -3.848 6.810 1.00 98.31 224 THR A O 1
ATOM 1680 N N . GLY A 1 225 ? -1.874 -5.040 5.751 1.00 98.06 225 GLY A N 1
ATOM 1681 C CA . GLY A 1 225 ? -2.378 -6.347 6.183 1.00 98.06 225 GLY A CA 1
ATOM 1682 C C . GLY A 1 225 ? -2.244 -6.567 7.692 1.00 98.06 225 GLY A C 1
ATOM 1683 O O . GLY A 1 225 ? -3.157 -7.099 8.323 1.00 98.06 225 GLY A O 1
ATOM 1684 N N . GLN A 1 226 ? -1.144 -6.098 8.292 1.00 97.88 226 GLN A N 1
ATOM 1685 C CA . GLN A 1 226 ? -0.959 -6.116 9.746 1.00 97.88 226 GLN A CA 1
ATOM 1686 C C . GLN A 1 226 ? -2.020 -5.273 10.456 1.00 97.88 226 GLN A C 1
ATOM 1688 O O . GLN A 1 226 ? -2.595 -5.732 11.444 1.00 97.88 226 GLN A O 1
ATOM 1693 N N . TYR A 1 227 ? -2.327 -4.078 9.937 1.00 97.75 227 TYR A N 1
ATOM 1694 C CA . TYR A 1 227 ? -3.368 -3.234 10.513 1.00 97.75 227 TYR A CA 1
ATOM 1695 C C . TYR A 1 227 ? -4.744 -3.906 10.424 1.00 97.75 227 TYR A C 1
ATOM 1697 O O . TYR A 1 227 ? -5.426 -4.020 11.439 1.00 97.75 227 TYR A O 1
ATOM 1705 N N . HIS A 1 228 ? -5.109 -4.465 9.265 1.00 97.38 228 HIS A N 1
ATOM 1706 C CA . HIS A 1 228 ? -6.336 -5.255 9.120 1.00 97.38 228 HIS A CA 1
ATOM 1707 C C . HIS A 1 228 ? -6.446 -6.367 10.181 1.00 97.38 228 HIS A C 1
ATOM 1709 O O . HIS A 1 228 ? -7.432 -6.426 10.922 1.00 97.38 228 HIS A O 1
ATOM 1715 N N . ALA A 1 229 ? -5.425 -7.223 10.284 1.00 97.38 229 ALA A N 1
ATOM 1716 C CA . ALA A 1 229 ? -5.429 -8.348 11.214 1.00 97.38 229 ALA A CA 1
ATOM 1717 C C . ALA A 1 229 ? -5.539 -7.888 12.677 1.00 97.38 229 ALA A C 1
ATOM 1719 O O . ALA A 1 229 ? -6.299 -8.466 13.457 1.00 97.38 229 ALA A O 1
ATOM 1720 N N . ALA A 1 230 ? -4.826 -6.820 13.042 1.00 96.50 230 ALA A N 1
ATOM 1721 C CA . ALA A 1 230 ? -4.861 -6.255 14.385 1.00 96.50 230 ALA A CA 1
ATOM 1722 C C . ALA A 1 230 ? -6.227 -5.636 14.725 1.00 96.50 230 ALA A C 1
ATOM 1724 O O . ALA A 1 230 ? -6.714 -5.822 15.840 1.00 96.50 230 ALA A O 1
ATOM 1725 N N . THR A 1 231 ? -6.881 -4.963 13.772 1.00 95.25 231 THR A N 1
ATOM 1726 C CA . THR A 1 231 ? -8.247 -4.437 13.931 1.00 95.25 231 THR A CA 1
ATOM 1727 C C . THR A 1 231 ? -9.250 -5.559 14.189 1.00 95.25 231 THR A C 1
ATOM 1729 O O . THR A 1 231 ? -10.031 -5.472 15.137 1.00 95.25 231 THR A O 1
ATOM 1732 N N . VAL A 1 232 ? -9.206 -6.633 13.394 1.00 95.25 232 VAL A N 1
ATOM 1733 C CA . VAL A 1 232 ? -10.094 -7.797 13.560 1.00 95.25 232 VAL A CA 1
ATOM 1734 C C . VAL A 1 232 ? -9.843 -8.486 14.903 1.00 95.25 232 VAL A C 1
ATOM 1736 O O . VAL A 1 232 ? -10.781 -8.726 15.664 1.00 95.25 232 VAL A O 1
ATOM 1739 N N . SER A 1 233 ? -8.577 -8.749 15.238 1.00 95.12 233 SER A N 1
ATOM 1740 C CA . SER A 1 233 ? -8.206 -9.395 16.502 1.00 95.12 233 SER A CA 1
ATOM 1741 C C . SER A 1 233 ? -8.622 -8.569 17.718 1.00 95.12 233 SER A C 1
ATOM 1743 O O . SER A 1 233 ? -9.107 -9.134 18.695 1.00 95.12 233 SER A O 1
ATOM 1745 N N . PHE A 1 234 ? -8.463 -7.244 17.667 1.00 94.62 234 PHE A N 1
ATOM 1746 C CA . PHE A 1 234 ? -8.869 -6.353 18.752 1.00 94.62 234 PHE A CA 1
ATOM 1747 C C . PHE A 1 234 ? -10.383 -6.398 18.993 1.00 94.62 234 PHE A C 1
ATOM 1749 O O . PHE A 1 234 ? -10.816 -6.451 20.145 1.00 94.62 234 PHE A O 1
ATOM 1756 N N . GLY A 1 235 ? -11.190 -6.442 17.929 1.00 92.88 235 GLY A N 1
ATOM 1757 C CA . GLY A 1 235 ? -12.641 -6.596 18.046 1.00 92.88 235 GLY A CA 1
ATOM 1758 C C . GLY A 1 235 ? -13.062 -7.923 18.660 1.00 92.88 235 GLY A C 1
ATOM 1759 O O . GLY A 1 235 ? -13.859 -7.934 19.599 1.00 92.88 235 GLY A O 1
ATOM 1760 N N . HIS A 1 236 ? -12.473 -9.029 18.200 1.00 93.56 236 HIS A N 1
ATOM 1761 C CA . HIS A 1 236 ? -12.728 -10.349 18.779 1.00 93.56 236 HIS A CA 1
ATOM 1762 C C . HIS A 1 236 ? -12.330 -10.427 20.253 1.00 93.56 236 HIS A C 1
ATOM 1764 O O . HIS A 1 236 ? -13.122 -10.894 21.069 1.00 93.56 236 HIS A O 1
ATOM 1770 N N . GLU A 1 237 ? -11.139 -9.950 20.613 1.00 93.38 237 GLU A N 1
ATOM 1771 C CA . GLU A 1 237 ? -10.660 -10.005 21.995 1.00 93.38 237 GLU A CA 1
ATOM 1772 C C . GLU A 1 237 ? -11.508 -9.127 22.919 1.00 93.38 237 GLU A C 1
ATOM 1774 O O . GLU A 1 237 ? -11.895 -9.559 24.004 1.00 93.38 237 GLU A O 1
ATOM 1779 N N . THR A 1 238 ? -11.879 -7.926 22.467 1.00 92.44 238 THR A N 1
ATOM 1780 C CA . THR A 1 238 ? -12.776 -7.042 23.225 1.00 92.44 238 THR A CA 1
ATOM 1781 C C . THR A 1 238 ? -14.131 -7.709 23.454 1.00 92.44 238 THR A C 1
ATOM 1783 O O . THR A 1 238 ? -14.616 -7.740 24.586 1.00 92.44 238 THR A O 1
ATOM 1786 N N . ALA A 1 239 ? -14.724 -8.299 22.410 1.00 90.25 239 ALA A N 1
ATOM 1787 C CA . ALA A 1 239 ? -16.000 -8.996 22.529 1.00 90.25 239 ALA A CA 1
ATOM 1788 C C . ALA A 1 239 ? -15.911 -10.207 23.474 1.00 90.25 239 ALA A C 1
ATOM 1790 O O . ALA A 1 239 ? -16.773 -10.383 24.334 1.00 90.25 239 ALA A O 1
ATOM 1791 N N . ASN A 1 240 ? -14.841 -11.000 23.373 1.00 89.62 240 ASN A N 1
ATOM 1792 C CA . ASN A 1 240 ? -14.601 -12.148 24.246 1.00 89.62 240 ASN A CA 1
ATOM 1793 C C . ASN A 1 240 ? -14.472 -11.735 25.716 1.00 89.62 240 ASN A C 1
ATOM 1795 O O . ASN A 1 240 ? -15.090 -12.359 26.578 1.00 89.62 240 ASN A O 1
ATOM 1799 N N . LYS A 1 241 ? -13.711 -10.673 26.011 1.00 89.31 241 LYS A N 1
ATOM 1800 C CA . LYS A 1 241 ? -13.558 -10.163 27.382 1.00 89.31 241 LYS A CA 1
ATOM 1801 C C . LYS A 1 241 ? -14.880 -9.644 27.948 1.00 89.31 241 LYS A C 1
ATOM 1803 O O . LYS A 1 241 ? -15.198 -9.951 29.094 1.00 89.31 241 LYS A O 1
ATOM 1808 N N . ILE A 1 242 ? -15.671 -8.917 27.155 1.00 87.50 242 ILE A N 1
ATOM 1809 C CA . ILE A 1 242 ? -17.006 -8.450 27.570 1.00 87.50 242 ILE A CA 1
ATOM 1810 C C . ILE A 1 242 ? -17.926 -9.644 27.877 1.00 87.50 242 ILE A C 1
ATOM 1812 O O . ILE A 1 242 ? -18.507 -9.697 28.958 1.00 87.50 242 ILE A O 1
ATOM 1816 N N . ASN A 1 243 ? -17.989 -10.642 26.992 1.00 85.00 243 ASN A N 1
ATOM 1817 C CA . ASN A 1 243 ? -18.824 -11.834 27.188 1.00 85.00 243 ASN A CA 1
ATOM 1818 C C . ASN A 1 243 ? -18.361 -12.697 28.376 1.00 85.00 243 ASN A C 1
ATOM 1820 O O . ASN A 1 243 ? -19.172 -13.321 29.054 1.00 85.00 243 ASN A O 1
ATOM 1824 N N . TRP A 1 244 ? -17.060 -12.734 28.678 1.00 79.50 244 TRP A N 1
ATOM 1825 C CA . TRP A 1 244 ? -16.562 -13.441 29.862 1.00 79.50 244 TRP A CA 1
ATOM 1826 C C . TRP A 1 244 ? -16.999 -12.766 31.169 1.00 79.50 244 TRP A C 1
ATOM 1828 O O . TRP A 1 244 ? -17.319 -13.447 32.144 1.00 79.50 244 TRP A O 1
ATOM 1838 N N . LEU A 1 245 ? -17.070 -11.430 31.182 1.00 75.50 245 LEU A N 1
ATOM 1839 C CA . LEU A 1 245 ? -17.586 -10.670 32.322 1.00 75.50 245 LEU A CA 1
ATOM 1840 C C . LEU A 1 245 ? -19.078 -10.950 32.565 1.00 75.50 245 LEU A C 1
ATOM 1842 O O . LEU A 1 245 ? -19.492 -10.997 33.721 1.00 75.50 245 LEU A O 1
ATOM 1846 N N . GLU A 1 246 ? -19.856 -11.217 31.513 1.00 65.56 246 GLU A N 1
ATOM 1847 C CA . GLU A 1 246 ? -21.257 -11.658 31.604 1.00 65.56 246 GLU A CA 1
ATOM 1848 C C . GLU A 1 246 ? -21.416 -12.958 32.408 1.00 65.56 246 GLU A C 1
ATOM 1850 O O . GLU A 1 246 ? -22.300 -13.080 33.255 1.00 65.56 246 GLU A O 1
ATOM 1855 N N . ALA A 1 247 ? -20.530 -13.929 32.175 1.00 59.19 247 ALA A N 1
ATOM 1856 C CA . ALA A 1 247 ? -20.597 -15.242 32.813 1.00 59.19 247 ALA A CA 1
ATOM 1857 C C . ALA A 1 247 ? -20.221 -15.216 34.310 1.00 59.19 247 ALA A C 1
ATOM 1859 O O . ALA A 1 247 ? -20.568 -16.144 35.043 1.00 59.19 247 ALA A O 1
ATOM 1860 N N . GLY A 1 248 ? -19.501 -14.181 34.765 1.00 52.72 248 GLY A N 1
ATOM 1861 C CA . GLY A 1 248 ? -18.989 -14.061 36.137 1.00 52.72 248 GLY A CA 1
ATOM 1862 C C . GLY A 1 248 ? -19.625 -12.953 36.987 1.00 52.72 248 GLY A C 1
ATOM 1863 O O . GLY A 1 248 ? -19.585 -13.033 38.216 1.00 52.72 248 GLY A O 1
ATOM 1864 N N . VAL A 1 249 ? -20.216 -11.928 36.367 1.00 53.19 249 VAL A N 1
ATOM 1865 C CA . VAL A 1 249 ? -20.817 -10.763 37.035 1.00 53.19 249 VAL A CA 1
ATOM 1866 C C . VAL A 1 249 ? -22.292 -10.686 36.650 1.00 53.19 249 VAL A C 1
ATOM 1868 O O . VAL A 1 249 ? -22.627 -10.671 35.475 1.00 53.19 249 VAL A O 1
ATOM 1871 N N . ALA A 1 250 ? -23.192 -10.561 37.630 1.00 44.88 250 ALA A N 1
ATOM 1872 C CA . ALA A 1 250 ? -24.649 -10.458 37.435 1.00 44.88 250 ALA A CA 1
ATOM 1873 C C . ALA A 1 250 ? -25.131 -9.183 36.681 1.00 44.88 250 ALA A C 1
ATOM 1875 O O . ALA A 1 250 ? -26.290 -8.790 36.802 1.00 44.88 250 ALA A O 1
ATOM 1876 N N . ALA A 1 251 ? -24.253 -8.511 35.931 1.00 52.62 251 ALA A N 1
ATOM 1877 C CA . ALA A 1 251 ? -24.506 -7.308 35.146 1.00 52.62 251 ALA A CA 1
ATOM 1878 C C . ALA A 1 251 ? -24.019 -7.546 33.701 1.00 52.62 251 ALA A C 1
ATOM 1880 O O . ALA A 1 251 ? -22.881 -7.243 33.348 1.00 52.62 251 ALA A O 1
ATOM 1881 N N . ALA A 1 252 ? -24.895 -8.154 32.901 1.00 59.75 252 ALA A N 1
ATOM 1882 C CA . ALA A 1 252 ? -24.602 -8.818 31.636 1.00 59.75 252 ALA A CA 1
ATOM 1883 C C . ALA A 1 252 ? -24.576 -7.865 30.425 1.00 59.75 252 ALA A C 1
ATOM 1885 O O . ALA A 1 252 ? -25.621 -7.573 29.835 1.00 59.75 252 ALA A O 1
ATOM 1886 N N . ALA A 1 253 ? -23.388 -7.379 30.052 1.00 64.94 253 ALA A N 1
ATOM 1887 C CA . ALA A 1 253 ? -23.161 -6.843 28.712 1.00 64.94 253 ALA A CA 1
ATOM 1888 C C . ALA A 1 253 ? -22.733 -7.980 27.770 1.00 64.94 253 ALA A C 1
ATOM 1890 O O . ALA A 1 253 ? -21.883 -8.786 28.132 1.00 64.94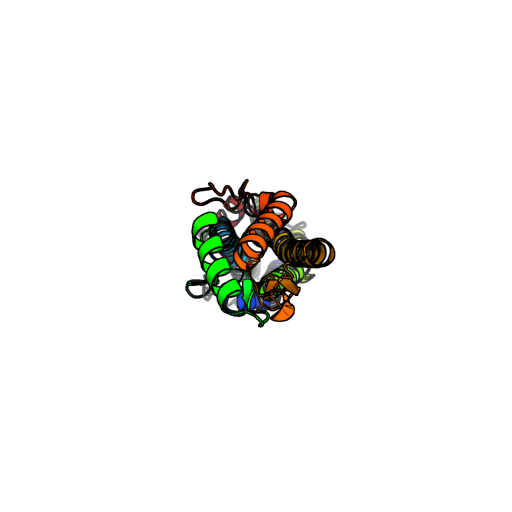 253 ALA A O 1
ATOM 1891 N N . VAL A 1 254 ? -23.305 -8.010 26.569 1.00 74.19 254 VAL A N 1
ATOM 1892 C CA . VAL A 1 254 ? -23.009 -8.960 25.492 1.00 74.19 254 VAL A CA 1
ATOM 1893 C C . VAL A 1 254 ? -22.387 -8.194 24.338 1.00 74.19 254 VAL A C 1
ATOM 1895 O O . VAL A 1 254 ? -22.852 -7.107 23.983 1.00 74.19 254 VAL A O 1
ATOM 1898 N N . ALA A 1 255 ? -21.358 -8.766 23.727 1.00 77.56 255 ALA A N 1
ATOM 1899 C CA . ALA A 1 255 ? -20.682 -8.205 22.577 1.00 77.56 255 ALA A CA 1
ATOM 1900 C C . ALA A 1 255 ? -20.538 -9.202 21.420 1.00 77.56 255 ALA A C 1
ATOM 1902 O O . ALA A 1 255 ? -20.429 -10.416 21.603 1.00 77.56 255 ALA A O 1
ATOM 1903 N N . GLY A 1 256 ? -20.500 -8.655 20.207 1.00 70.50 256 GLY A N 1
ATOM 1904 C CA . GLY A 1 256 ? -20.303 -9.381 18.951 1.00 70.50 256 GLY A CA 1
ATOM 1905 C C . GLY A 1 256 ? -19.405 -8.598 17.994 1.00 70.50 256 GLY A C 1
ATOM 1906 O O . GLY A 1 256 ? -19.079 -7.444 18.256 1.00 70.50 256 GLY A O 1
ATOM 1907 N N . VAL A 1 257 ? -19.004 -9.209 16.880 1.00 71.06 257 VAL A N 1
ATOM 1908 C CA . VAL A 1 257 ? -18.208 -8.545 15.830 1.00 71.06 257 VAL A CA 1
ATOM 1909 C C . VAL A 1 257 ? -19.124 -8.153 14.669 1.00 71.06 257 VAL A C 1
ATOM 1911 O O . VAL A 1 257 ? -19.948 -8.960 14.239 1.00 71.06 257 VAL A O 1
ATOM 1914 N N . ALA A 1 258 ? -19.003 -6.917 14.177 1.00 64.44 258 ALA A N 1
ATOM 1915 C CA . ALA A 1 258 ? -19.835 -6.372 13.100 1.00 64.44 258 ALA A CA 1
ATOM 1916 C C . ALA A 1 258 ? -19.002 -5.496 12.140 1.00 64.44 258 ALA A C 1
ATOM 1918 O O . ALA A 1 258 ? -17.797 -5.681 12.016 1.00 64.44 258 ALA A O 1
ATOM 1919 N N . LEU A 1 259 ? -19.643 -4.564 11.419 1.00 59.03 259 LEU A N 1
ATOM 1920 C CA . LEU A 1 259 ? -18.950 -3.582 10.568 1.00 59.03 259 LEU A CA 1
ATOM 1921 C C . LEU A 1 259 ? -18.135 -2.559 11.382 1.00 59.03 259 LEU A C 1
ATOM 1923 O O . LEU A 1 259 ? -17.107 -2.084 10.902 1.00 59.03 259 LEU A O 1
ATOM 1927 N N . ALA A 1 260 ? -18.582 -2.228 12.597 1.00 71.44 260 ALA A N 1
ATOM 1928 C CA . ALA A 1 260 ? -17.735 -1.618 13.618 1.00 71.44 260 ALA A CA 1
ATOM 1929 C C . ALA A 1 260 ? -16.789 -2.671 14.213 1.00 71.44 260 ALA A C 1
ATOM 1931 O O . ALA A 1 260 ? -17.055 -3.865 14.092 1.00 71.44 260 ALA A O 1
ATOM 1932 N N . ILE A 1 261 ? -15.723 -2.250 14.907 1.00 80.56 261 ILE A N 1
ATOM 1933 C CA . ILE A 1 261 ? -14.754 -3.200 15.484 1.00 80.56 261 ILE A CA 1
ATOM 1934 C C . ILE A 1 261 ? -15.463 -4.236 16.369 1.00 80.56 261 ILE A C 1
ATOM 1936 O O . ILE A 1 261 ? -15.151 -5.423 16.309 1.00 80.56 261 ILE A O 1
ATOM 1940 N N . PHE A 1 262 ? -16.456 -3.799 17.142 1.00 86.75 262 PHE A N 1
ATOM 1941 C CA . PHE A 1 262 ? -17.384 -4.674 17.849 1.00 86.75 262 PHE A CA 1
ATOM 1942 C C . PHE A 1 262 ? -18.735 -3.975 18.064 1.00 86.75 262 PHE A C 1
ATOM 1944 O O . PHE A 1 262 ? -18.854 -2.753 17.950 1.00 86.75 262 PHE A O 1
ATOM 1951 N N . THR A 1 263 ? -19.763 -4.748 18.393 1.00 85.00 263 THR A N 1
ATOM 1952 C CA . THR A 1 263 ? -21.053 -4.260 18.895 1.00 85.00 263 THR A CA 1
ATOM 1953 C C . THR A 1 263 ? -21.219 -4.664 20.345 1.00 85.00 263 THR A C 1
ATOM 1955 O O . THR A 1 263 ? -20.759 -5.745 20.707 1.00 85.00 263 THR A O 1
ATOM 1958 N N . VAL A 1 264 ? -21.903 -3.860 21.156 1.00 86.81 264 VAL A N 1
ATOM 1959 C CA . VAL A 1 264 ? -22.155 -4.171 22.570 1.00 86.81 264 VAL A CA 1
ATOM 1960 C C . VAL A 1 264 ? -23.556 -3.747 23.002 1.00 86.81 264 VAL A C 1
ATOM 1962 O O . VAL A 1 264 ? -24.058 -2.708 22.578 1.00 86.81 264 VAL A O 1
ATOM 1965 N N . GLY A 1 265 ? -24.183 -4.554 23.851 1.00 83.62 265 GLY A N 1
ATOM 1966 C CA . GLY A 1 265 ? -25.520 -4.331 24.394 1.00 83.62 265 GLY A CA 1
ATOM 1967 C C . GLY A 1 265 ? -25.647 -4.923 25.792 1.00 83.62 265 GLY A C 1
ATOM 1968 O O . GLY A 1 265 ? -24.819 -5.729 26.195 1.00 83.62 265 GLY A O 1
ATOM 1969 N N . MET A 1 266 ? -26.665 -4.527 26.553 1.00 82.31 266 MET A N 1
ATOM 1970 C CA . MET A 1 266 ? -26.935 -5.075 27.891 1.00 82.31 266 MET A CA 1
ATOM 1971 C C . MET A 1 266 ? -28.340 -5.669 27.932 1.00 82.31 266 MET A C 1
ATOM 1973 O O . MET A 1 266 ? -29.276 -5.038 27.438 1.00 82.31 266 MET A O 1
ATOM 1977 N N . SER A 1 267 ? -28.506 -6.855 28.519 1.00 72.94 267 SER A N 1
ATOM 1978 C CA . SER A 1 267 ? -29.820 -7.505 28.636 1.00 72.94 267 SER A CA 1
ATOM 1979 C C . SER A 1 267 ? -30.738 -6.786 29.639 1.00 72.94 267 SER A C 1
ATOM 1981 O O . SER A 1 267 ? -30.276 -6.140 30.584 1.00 72.94 267 SER A O 1
ATOM 1983 N N . VAL A 1 268 ? -32.060 -6.866 29.433 1.00 63.72 268 VAL A N 1
ATOM 1984 C CA . VAL A 1 268 ? -33.058 -6.172 30.278 1.00 63.72 268 VAL A CA 1
ATOM 1985 C C . VAL A 1 268 ? -33.134 -6.811 31.668 1.00 63.72 268 VAL A C 1
ATOM 1987 O O . VAL A 1 268 ? -33.371 -6.133 32.665 1.00 63.72 268 VAL A O 1
ATOM 1990 N N . GLU A 1 269 ? -32.855 -8.106 31.751 1.00 61.66 269 GLU A N 1
ATOM 1991 C CA . GLU A 1 269 ? -32.805 -8.902 32.975 1.00 61.66 269 GLU A CA 1
ATOM 1992 C C . GLU A 1 269 ? -31.680 -8.446 33.919 1.00 61.66 269 GLU A C 1
ATOM 1994 O O . GLU A 1 269 ? -31.817 -8.543 35.137 1.00 61.66 269 GLU A O 1
ATOM 1999 N N . ALA A 1 270 ? -30.596 -7.886 33.373 1.00 59.59 270 ALA A N 1
ATOM 2000 C CA . ALA A 1 270 ? -29.468 -7.341 34.129 1.00 59.59 270 ALA A CA 1
ATOM 2001 C C . ALA A 1 270 ? -29.608 -5.838 34.459 1.00 59.59 270 ALA A C 1
ATOM 2003 O O . ALA A 1 270 ? -28.762 -5.261 35.149 1.00 59.59 270 ALA A O 1
ATOM 2004 N N . ALA A 1 271 ? -30.671 -5.184 33.978 1.00 59.50 271 ALA A N 1
ATOM 2005 C CA . ALA A 1 271 ? -30.817 -3.728 33.911 1.00 59.50 271 ALA A CA 1
ATOM 2006 C C . ALA A 1 271 ? -31.171 -3.018 35.228 1.00 59.50 271 ALA A C 1
ATOM 2008 O O . ALA A 1 271 ? -31.533 -1.844 35.178 1.00 59.50 271 ALA A O 1
ATOM 2009 N N . GLY A 1 272 ? -31.113 -3.704 36.375 1.00 66.06 272 GLY A N 1
ATOM 2010 C CA . GLY A 1 272 ? -31.396 -3.122 37.693 1.00 66.06 272 GLY A CA 1
ATOM 2011 C C . GLY A 1 272 ? -30.409 -2.005 38.079 1.00 66.06 272 GLY A C 1
ATOM 2012 O O . GLY A 1 272 ? -30.252 -1.002 37.392 1.00 66.06 272 GLY A O 1
ATOM 2013 N N . GLU A 1 273 ? -29.684 -2.148 39.189 1.00 59.78 273 GLU A N 1
ATOM 2014 C CA . GLU A 1 273 ? -28.707 -1.127 39.631 1.00 59.78 273 GLU A CA 1
ATOM 2015 C C . GLU A 1 273 ? -27.318 -1.267 38.962 1.00 59.78 273 GLU A C 1
ATOM 2017 O O . GLU A 1 273 ? -26.436 -0.424 39.136 1.00 59.78 273 GLU A O 1
ATOM 2022 N N . GLY A 1 274 ? -27.112 -2.310 38.149 1.00 77.62 274 GLY A N 1
ATOM 2023 C CA . GLY A 1 274 ? -25.798 -2.734 37.648 1.00 77.62 274 GLY A CA 1
ATOM 2024 C C . GLY A 1 274 ? -25.234 -1.973 36.443 1.00 77.62 274 GLY A C 1
ATOM 2025 O O . GLY A 1 274 ? -24.087 -2.217 36.075 1.00 77.62 274 GLY A O 1
ATOM 2026 N N . ILE A 1 275 ? -25.979 -1.045 35.826 1.00 84.12 275 ILE A N 1
ATOM 2027 C CA . ILE A 1 275 ? -25.564 -0.388 34.568 1.00 84.12 275 ILE A CA 1
ATOM 2028 C C . ILE A 1 275 ? -24.197 0.297 34.702 1.00 84.12 275 ILE A C 1
ATOM 2030 O O . ILE A 1 275 ? -23.340 0.160 33.834 1.00 84.12 275 ILE A O 1
ATOM 2034 N N . THR A 1 276 ? -23.971 1.037 35.790 1.00 85.25 276 THR A N 1
ATOM 2035 C CA . THR A 1 276 ? -22.701 1.751 36.000 1.00 85.25 276 THR A CA 1
ATOM 2036 C C . THR A 1 276 ? -21.527 0.776 36.146 1.00 85.25 276 THR A C 1
ATOM 2038 O O . THR A 1 276 ? -20.454 1.032 35.602 1.00 85.25 276 THR A O 1
ATOM 2041 N N . ALA A 1 277 ? -21.735 -0.355 36.827 1.00 83.81 277 ALA A N 1
ATOM 2042 C CA . ALA A 1 277 ? -20.722 -1.397 36.971 1.00 83.81 277 ALA A CA 1
ATOM 2043 C C . ALA A 1 277 ? -20.428 -2.087 35.629 1.00 83.81 277 ALA A C 1
ATOM 2045 O O . ALA A 1 277 ? -19.262 -2.259 35.284 1.00 83.81 277 ALA A O 1
ATOM 2046 N N . ALA A 1 278 ? -21.459 -2.397 34.836 1.00 84.81 278 ALA A N 1
ATOM 2047 C CA . ALA A 1 278 ? -21.305 -2.981 33.502 1.00 84.81 278 ALA A CA 1
ATOM 2048 C C . ALA A 1 278 ? -20.534 -2.054 32.549 1.00 84.81 278 ALA A C 1
ATOM 2050 O O . ALA A 1 278 ? -19.649 -2.506 31.822 1.00 84.81 278 ALA A O 1
ATOM 2051 N N . VAL A 1 279 ? -20.815 -0.744 32.580 1.00 89.56 279 VAL A N 1
ATOM 2052 C CA . VAL A 1 279 ? -20.059 0.252 31.801 1.00 89.56 279 VAL A CA 1
ATOM 2053 C C . VAL A 1 279 ? -18.593 0.274 32.234 1.00 89.56 279 VAL A C 1
ATOM 2055 O O . VAL A 1 279 ? -17.711 0.210 31.382 1.00 89.56 279 VAL A O 1
ATOM 2058 N N . ALA A 1 280 ? -18.313 0.321 33.540 1.00 89.62 280 ALA A N 1
ATOM 2059 C CA . ALA A 1 280 ? -16.940 0.317 34.048 1.00 89.62 280 ALA A CA 1
ATOM 2060 C C . ALA A 1 280 ? -16.176 -0.961 33.654 1.00 89.62 280 ALA A C 1
ATOM 2062 O O . ALA A 1 280 ? -15.025 -0.878 33.228 1.00 89.62 280 ALA A O 1
ATOM 2063 N N . ALA A 1 281 ? -16.831 -2.121 33.733 1.00 87.94 281 ALA A N 1
ATOM 2064 C CA . ALA A 1 281 ? -16.258 -3.404 33.336 1.00 87.94 281 ALA A CA 1
ATOM 2065 C C . ALA A 1 281 ? -15.980 -3.465 31.823 1.00 87.94 281 ALA A C 1
ATOM 2067 O O . ALA A 1 281 ? -14.898 -3.876 31.413 1.00 87.94 281 ALA A O 1
ATOM 2068 N N . THR A 1 282 ? -16.907 -2.963 30.999 1.00 90.69 282 THR A N 1
ATOM 2069 C CA . THR A 1 282 ? -16.736 -2.863 29.537 1.00 90.69 282 THR A CA 1
ATOM 2070 C C . THR A 1 282 ? -15.549 -1.970 29.174 1.00 90.69 282 THR A C 1
ATOM 2072 O O . THR A 1 282 ? -14.737 -2.328 28.325 1.00 90.69 282 THR A O 1
ATOM 2075 N N . ILE A 1 283 ? -15.401 -0.825 29.847 1.00 92.38 283 ILE A N 1
ATOM 2076 C CA . ILE A 1 283 ? -14.246 0.063 29.668 1.00 92.38 283 ILE A CA 1
ATOM 2077 C C . ILE A 1 283 ? -12.937 -0.650 30.031 1.00 92.38 283 ILE A C 1
ATOM 2079 O O . ILE A 1 283 ? -11.971 -0.542 29.280 1.00 92.38 283 ILE A O 1
ATOM 2083 N N . GLY A 1 284 ? -12.907 -1.397 31.139 1.00 91.69 284 GLY A N 1
ATOM 2084 C CA . GLY A 1 284 ? -11.733 -2.185 31.529 1.00 91.69 284 GLY A CA 1
ATOM 2085 C C . GLY A 1 284 ? -11.367 -3.253 30.494 1.00 91.69 284 GLY A C 1
ATOM 2086 O O . GLY A 1 284 ? -10.202 -3.367 30.120 1.00 91.69 284 GLY A O 1
ATOM 2087 N N . ALA A 1 285 ? -12.363 -3.968 29.961 1.00 91.81 285 ALA A N 1
ATOM 2088 C CA . ALA A 1 285 ? -12.165 -4.962 28.905 1.00 91.81 285 ALA A CA 1
ATOM 2089 C C . ALA A 1 285 ? -11.565 -4.350 27.628 1.00 91.81 285 ALA A C 1
ATOM 2091 O O . ALA A 1 285 ? -10.655 -4.932 27.041 1.00 91.81 285 ALA A O 1
ATOM 2092 N N . ILE A 1 286 ? -12.031 -3.161 27.225 1.00 93.31 286 ILE A N 1
ATOM 2093 C CA . ILE A 1 286 ? -11.488 -2.422 26.074 1.00 93.31 286 ILE A CA 1
ATOM 2094 C C . ILE A 1 286 ? -10.009 -2.068 26.294 1.00 93.31 286 ILE A C 1
ATOM 2096 O O . ILE A 1 286 ? -9.193 -2.258 25.394 1.00 93.31 286 ILE A O 1
ATOM 2100 N N . GLU A 1 287 ? -9.640 -1.565 27.474 1.00 92.94 287 GLU A N 1
ATOM 2101 C CA . GLU A 1 287 ? -8.245 -1.205 27.777 1.00 92.94 287 GLU A CA 1
ATOM 2102 C C . GLU A 1 287 ? -7.326 -2.418 27.808 1.00 92.94 287 GLU A C 1
ATOM 2104 O O . GLU A 1 287 ? -6.215 -2.376 27.276 1.00 92.94 287 GLU A O 1
ATOM 2109 N N . GLU A 1 288 ? -7.785 -3.510 28.411 1.00 92.62 288 GLU A N 1
ATOM 2110 C CA . GLU A 1 288 ? -7.025 -4.751 28.484 1.00 92.62 288 GLU A CA 1
ATOM 2111 C C . GLU A 1 288 ? -6.833 -5.364 27.088 1.00 92.62 288 GLU A C 1
ATOM 2113 O O . GLU A 1 288 ? -5.721 -5.750 26.721 1.00 92.62 288 GLU A O 1
ATOM 2118 N N . ALA A 1 289 ? -7.890 -5.391 26.270 1.00 94.00 289 ALA A N 1
ATOM 2119 C CA . ALA A 1 289 ? -7.807 -5.849 24.885 1.00 94.00 289 ALA A CA 1
ATOM 2120 C C . ALA A 1 289 ? -6.891 -4.951 24.042 1.00 94.00 289 ALA A C 1
ATOM 2122 O O . ALA A 1 289 ? -6.134 -5.450 23.213 1.00 94.00 289 ALA A O 1
ATOM 2123 N N . PHE A 1 290 ? -6.915 -3.632 24.255 1.00 93.69 290 PHE A N 1
ATOM 2124 C CA . PHE A 1 290 ? -6.051 -2.722 23.507 1.00 93.69 290 PHE A CA 1
ATOM 2125 C C . PHE A 1 290 ? -4.587 -2.846 23.925 1.00 93.69 290 PHE A C 1
ATOM 2127 O O . PHE A 1 290 ? -3.722 -2.964 23.067 1.00 93.69 290 PHE A O 1
ATOM 2134 N N . SER A 1 291 ? -4.296 -2.853 25.226 1.00 92.25 291 SER A N 1
ATOM 2135 C CA . SER A 1 291 ? -2.919 -2.918 25.746 1.00 92.25 291 SER A CA 1
ATOM 2136 C C . SER A 1 291 ? -2.172 -4.199 25.358 1.00 92.25 291 SER A C 1
ATOM 2138 O O . SER A 1 291 ? -0.945 -4.193 25.298 1.00 92.25 291 SER A O 1
ATOM 2140 N N . SER A 1 292 ? -2.902 -5.277 25.063 1.00 91.38 292 SER A N 1
ATOM 2141 C CA . SER A 1 292 ? -2.363 -6.545 24.556 1.00 91.38 292 SER A CA 1
ATOM 2142 C C . SER A 1 292 ? -2.408 -6.675 23.025 1.00 91.38 292 SER A C 1
ATOM 2144 O O . SER A 1 292 ? -1.932 -7.670 22.479 1.00 91.38 292 SER A O 1
ATOM 2146 N N . SER A 1 293 ? -2.957 -5.682 22.318 1.00 94.50 293 SER A N 1
ATOM 2147 C CA . SER A 1 293 ? -3.125 -5.706 20.864 1.00 94.50 293 SER A CA 1
ATOM 2148 C C . SER A 1 293 ? -1.884 -5.212 20.121 1.00 94.50 293 SER A C 1
ATOM 2150 O O . SER A 1 293 ? -1.226 -4.251 20.520 1.00 94.50 293 SER A O 1
ATOM 2152 N N . ALA A 1 294 ? -1.646 -5.785 18.939 1.00 94.94 294 ALA A N 1
ATOM 2153 C CA . ALA A 1 294 ? -0.668 -5.281 17.975 1.00 94.94 294 ALA A CA 1
ATOM 2154 C C . ALA A 1 294 ? -0.970 -3.843 17.495 1.00 94.94 294 ALA A C 1
ATOM 2156 O O . ALA A 1 294 ? -0.083 -3.169 16.972 1.00 94.94 294 ALA A O 1
ATOM 2157 N N . LEU A 1 295 ? -2.197 -3.340 17.702 1.00 94.31 295 LEU A N 1
ATOM 2158 C CA . LEU A 1 295 ? -2.558 -1.952 17.397 1.00 94.31 295 LEU A CA 1
ATOM 2159 C C . LEU A 1 295 ? -1.700 -0.929 18.152 1.00 94.31 295 LEU A C 1
ATOM 2161 O O . LEU A 1 295 ? -1.476 0.152 17.621 1.00 94.31 295 LEU A O 1
ATOM 2165 N N . VAL A 1 296 ? -1.191 -1.261 19.342 1.00 92.56 296 VAL A N 1
ATOM 2166 C CA . VAL A 1 296 ? -0.277 -0.397 20.115 1.00 92.56 296 VAL A CA 1
ATOM 2167 C C . VAL A 1 296 ? 0.953 -0.041 19.277 1.00 92.56 296 VAL A C 1
ATOM 2169 O O . VAL A 1 296 ? 1.296 1.130 19.113 1.00 92.56 296 VAL A O 1
ATOM 2172 N N . GLU A 1 297 ? 1.586 -1.052 18.684 1.00 92.69 297 GLU A N 1
ATOM 2173 C CA . GLU A 1 297 ? 2.778 -0.877 17.856 1.00 92.69 297 GLU A CA 1
ATOM 2174 C C . GLU A 1 297 ? 2.439 -0.253 16.497 1.00 92.69 297 GLU A C 1
ATOM 2176 O O . GLU A 1 297 ? 3.078 0.715 16.087 1.00 92.69 297 GLU A O 1
ATOM 2181 N N . ILE A 1 298 ? 1.395 -0.754 15.827 1.00 94.00 298 ILE A N 1
ATOM 2182 C CA . ILE A 1 298 ? 0.995 -0.308 14.481 1.00 94.00 298 ILE A CA 1
ATOM 2183 C C . ILE A 1 298 ? 0.601 1.172 14.470 1.00 94.00 298 ILE A C 1
ATOM 2185 O O . ILE A 1 298 ? 0.992 1.916 13.569 1.00 94.00 298 ILE A O 1
ATOM 2189 N N . LEU A 1 299 ? -0.166 1.604 15.472 1.00 93.69 299 LEU A N 1
ATOM 2190 C CA . LEU A 1 299 ? -0.625 2.986 15.604 1.00 93.69 299 LEU A CA 1
ATOM 2191 C C . LEU A 1 299 ? 0.408 3.877 16.309 1.00 93.69 299 LEU A C 1
ATOM 2193 O O . LEU A 1 299 ? 0.223 5.093 16.382 1.00 93.69 299 LEU A O 1
ATOM 2197 N N . GLY A 1 300 ? 1.490 3.288 16.828 1.00 90.81 300 GLY A N 1
ATOM 2198 C CA . GLY A 1 300 ? 2.560 4.005 17.510 1.00 90.81 300 GLY A CA 1
ATOM 2199 C C . GLY A 1 300 ? 2.108 4.703 18.791 1.00 90.81 300 GLY A C 1
ATOM 2200 O O . GLY A 1 300 ? 2.673 5.740 19.135 1.00 90.81 300 GLY A O 1
ATOM 2201 N N . VAL A 1 301 ? 1.086 4.177 19.471 1.00 89.50 301 VAL A N 1
ATOM 2202 C CA . VAL A 1 301 ? 0.527 4.731 20.715 1.00 89.50 301 VAL A CA 1
ATOM 2203 C C . VAL A 1 301 ? 0.690 3.726 21.844 1.00 89.50 301 VAL A C 1
ATOM 2205 O O . VAL A 1 301 ? 0.505 2.533 21.649 1.00 89.50 301 VAL A O 1
ATOM 2208 N N . THR A 1 302 ? 0.990 4.188 23.056 1.00 84.19 302 THR A N 1
ATOM 2209 C CA . THR A 1 302 ? 1.140 3.295 24.221 1.00 84.19 302 THR A CA 1
ATOM 2210 C C . THR A 1 302 ? -0.173 3.039 24.961 1.00 84.19 302 THR A C 1
ATOM 2212 O O . THR A 1 302 ? -0.274 2.067 25.704 1.00 84.19 302 THR A O 1
ATOM 2215 N N . THR A 1 303 ? -1.180 3.902 24.782 1.00 83.62 303 THR A N 1
ATOM 2216 C CA . THR A 1 303 ? -2.506 3.801 25.416 1.00 83.62 303 THR A CA 1
ATOM 2217 C C . THR A 1 303 ? -3.576 4.476 24.550 1.00 83.62 303 THR A C 1
ATOM 2219 O O . THR A 1 303 ? -3.251 5.272 23.668 1.00 83.62 303 THR A O 1
ATOM 2222 N N . LEU A 1 304 ? -4.854 4.217 24.849 1.00 85.19 304 LEU A N 1
ATOM 2223 C CA . LEU A 1 304 ? -6.003 4.919 24.253 1.00 85.19 304 LEU A CA 1
ATOM 2224 C C . LEU A 1 304 ? -6.298 6.287 24.887 1.00 85.19 304 LEU A C 1
ATOM 2226 O O . LEU A 1 304 ? -7.292 6.919 24.537 1.00 85.19 304 LEU A O 1
ATOM 2230 N N . ALA A 1 305 ? -5.495 6.736 25.854 1.00 82.56 305 ALA A N 1
ATOM 2231 C CA . ALA A 1 305 ? -5.795 7.947 26.603 1.00 82.56 305 ALA A CA 1
ATOM 2232 C C . ALA A 1 305 ? -5.768 9.200 25.714 1.00 82.56 305 ALA A C 1
ATOM 2234 O O . ALA A 1 305 ? -4.953 9.333 24.794 1.00 82.56 305 ALA A O 1
ATOM 2235 N N . ILE A 1 306 ? -6.636 10.157 26.044 1.00 78.25 306 ILE A N 1
ATOM 2236 C CA . ILE A 1 306 ? -6.654 11.476 25.407 1.00 78.25 306 ILE A CA 1
ATOM 2237 C C . ILE A 1 306 ? -5.265 12.118 25.535 1.00 78.25 306 ILE A C 1
ATOM 2239 O O . ILE A 1 306 ? -4.716 12.227 26.630 1.00 78.25 306 ILE A O 1
ATOM 2243 N N . GLY A 1 307 ? -4.706 12.558 24.406 1.00 73.56 307 GLY A N 1
ATOM 2244 C CA . GLY A 1 307 ? -3.393 13.206 24.356 1.00 73.56 307 GLY A CA 1
ATOM 2245 C C . GLY A 1 307 ? -2.199 12.254 24.252 1.00 73.56 307 GLY A C 1
ATOM 2246 O O . GLY A 1 307 ? -1.065 12.730 24.261 1.00 73.56 307 GLY A O 1
ATOM 2247 N N . ALA A 1 308 ? -2.414 10.938 24.120 1.00 79.31 308 ALA A N 1
ATOM 2248 C CA . ALA A 1 308 ? -1.333 10.022 23.767 1.00 79.31 308 ALA A CA 1
ATOM 2249 C C . ALA A 1 308 ? -0.683 10.453 22.438 1.00 79.31 308 ALA A C 1
ATOM 2251 O O . ALA A 1 308 ? -1.371 10.789 21.474 1.00 79.31 308 ALA A O 1
ATOM 2252 N N . VAL A 1 309 ? 0.647 10.459 22.382 1.00 81.12 309 VAL A N 1
ATOM 2253 C CA . VAL A 1 309 ? 1.384 10.809 21.161 1.00 81.12 309 VAL A CA 1
ATOM 2254 C C . VAL A 1 309 ? 1.522 9.560 20.300 1.00 81.12 309 VAL A C 1
ATOM 2256 O O . VAL A 1 309 ? 1.941 8.519 20.801 1.00 81.12 309 VAL A O 1
ATOM 2259 N N . ALA A 1 310 ? 1.168 9.676 19.020 1.00 84.38 310 ALA A N 1
ATOM 2260 C CA . ALA A 1 310 ? 1.344 8.622 18.032 1.00 84.38 310 ALA A CA 1
ATOM 2261 C C . ALA A 1 310 ? 2.648 8.825 17.250 1.00 84.38 310 ALA A C 1
ATOM 2263 O O . ALA A 1 310 ? 2.832 9.871 16.624 1.00 84.38 310 ALA A O 1
ATOM 2264 N N . THR A 1 311 ? 3.515 7.814 17.246 1.00 86.31 311 THR A N 1
ATOM 2265 C CA . THR A 1 311 ? 4.725 7.764 16.410 1.00 86.31 311 THR A CA 1
ATOM 2266 C C . THR A 1 311 ? 4.634 6.568 15.474 1.00 86.31 311 THR A C 1
ATOM 2268 O O . THR A 1 311 ? 5.104 5.473 15.790 1.00 86.31 311 THR A O 1
ATOM 2271 N N . VAL A 1 312 ? 3.991 6.767 14.326 1.00 87.94 312 VAL A N 1
ATOM 2272 C CA . VAL A 1 312 ? 3.800 5.704 13.338 1.00 87.94 312 VAL A CA 1
ATOM 2273 C C . VAL A 1 312 ? 5.094 5.479 12.565 1.00 87.94 312 VAL A C 1
ATOM 2275 O O . VAL A 1 312 ? 5.577 6.379 11.887 1.00 87.94 312 VAL A O 1
ATOM 2278 N N . LYS A 1 313 ? 5.619 4.255 12.651 1.00 87.38 313 LYS A N 1
ATOM 2279 C CA . LYS A 1 313 ? 6.767 3.782 11.857 1.00 87.38 313 LYS A CA 1
ATOM 2280 C C . LYS A 1 313 ? 6.356 2.947 10.648 1.00 87.38 313 LYS A C 1
ATOM 2282 O O . LYS A 1 313 ? 7.197 2.543 9.844 1.00 87.38 313 LYS A O 1
ATOM 2287 N N . ALA A 1 314 ? 5.059 2.651 10.530 1.00 79.50 314 ALA A N 1
ATOM 2288 C CA . ALA A 1 314 ? 4.522 2.008 9.345 1.00 79.50 314 ALA A CA 1
ATOM 2289 C C . ALA A 1 314 ? 4.928 2.851 8.129 1.00 79.50 314 ALA A C 1
ATOM 2291 O O . ALA A 1 314 ? 4.779 4.071 8.142 1.00 79.50 314 ALA A O 1
ATOM 2292 N N . PHE A 1 315 ? 5.471 2.187 7.112 1.00 92.06 315 PHE A N 1
ATOM 2293 C CA . PHE A 1 315 ? 5.951 2.782 5.862 1.00 92.06 315 PHE A CA 1
ATOM 2294 C C . PHE A 1 315 ? 7.314 3.502 5.887 1.00 92.06 315 PHE A C 1
ATOM 2296 O O . PHE A 1 315 ? 7.748 3.940 4.827 1.00 92.06 315 PHE A O 1
ATOM 2303 N N . GLU A 1 316 ? 8.064 3.537 6.999 1.00 87.94 316 GLU A N 1
ATOM 2304 C CA . GLU A 1 316 ? 9.451 4.070 6.997 1.00 87.94 316 GLU A CA 1
ATOM 2305 C C . GLU A 1 316 ? 10.382 3.318 6.026 1.00 87.94 316 GLU A C 1
ATOM 2307 O O . GLU A 1 316 ? 11.347 3.878 5.517 1.00 87.94 316 GLU A O 1
ATOM 2312 N N . ALA A 1 317 ? 10.079 2.048 5.740 1.00 86.69 317 ALA A N 1
ATOM 2313 C CA . ALA A 1 317 ? 10.819 1.229 4.783 1.00 86.69 317 ALA A CA 1
ATOM 2314 C C . ALA A 1 317 ? 10.469 1.524 3.310 1.00 86.69 317 ALA A C 1
ATOM 2316 O O . ALA A 1 317 ? 11.088 0.956 2.409 1.00 86.69 317 ALA A O 1
ATOM 2317 N N . VAL A 1 318 ? 9.462 2.360 3.027 1.00 86.69 318 VAL A N 1
ATOM 2318 C CA . VAL A 1 318 ? 9.164 2.778 1.650 1.00 86.69 318 VAL A CA 1
ATOM 2319 C C . VAL A 1 318 ? 10.300 3.695 1.183 1.00 86.69 318 VAL A C 1
ATOM 2321 O O . VAL A 1 318 ? 10.571 4.695 1.847 1.00 86.69 318 VAL A O 1
ATOM 2324 N N . PRO A 1 319 ? 10.971 3.400 0.053 1.00 85.31 319 PRO A N 1
ATOM 2325 C CA . PRO A 1 319 ? 12.178 4.114 -0.365 1.00 85.31 319 PRO A CA 1
ATOM 2326 C C . PRO A 1 319 ? 11.849 5.469 -1.018 1.00 85.31 319 PRO A C 1
ATOM 2328 O O . PRO A 1 319 ? 12.219 5.714 -2.161 1.00 85.31 319 PRO A O 1
ATOM 2331 N N . VAL A 1 320 ? 11.121 6.350 -0.320 1.00 79.44 320 VAL A N 1
ATOM 2332 C CA . VAL A 1 320 ? 10.581 7.616 -0.859 1.00 79.44 320 VAL A CA 1
ATOM 2333 C C . VAL A 1 320 ? 11.665 8.463 -1.522 1.00 79.44 320 VAL A C 1
ATOM 2335 O O . VAL A 1 320 ? 11.480 8.881 -2.661 1.00 79.44 320 VAL A O 1
ATOM 2338 N N . ASP A 1 321 ? 12.823 8.625 -0.882 1.00 76.50 321 ASP A N 1
ATOM 2339 C CA . ASP A 1 321 ? 13.934 9.404 -1.443 1.00 76.50 321 ASP A CA 1
ATOM 2340 C C . ASP A 1 321 ? 14.428 8.838 -2.782 1.00 76.50 321 ASP A C 1
ATOM 2342 O O . ASP A 1 321 ? 14.821 9.587 -3.675 1.00 76.50 321 ASP A O 1
ATOM 2346 N N . ASP A 1 322 ? 14.415 7.516 -2.954 1.00 72.75 322 ASP A N 1
ATOM 2347 C CA . ASP A 1 322 ? 14.834 6.880 -4.204 1.00 72.75 322 ASP A CA 1
ATOM 2348 C C . ASP A 1 322 ? 13.708 6.843 -5.247 1.00 72.75 322 ASP A C 1
ATOM 2350 O O . ASP A 1 322 ? 13.986 6.809 -6.448 1.00 72.75 322 ASP A O 1
ATOM 2354 N N . LEU A 1 323 ? 12.446 6.894 -4.810 1.00 73.94 323 LEU A N 1
ATOM 2355 C CA . LEU A 1 323 ? 11.279 7.072 -5.678 1.00 73.94 323 LEU A CA 1
ATOM 2356 C C . LEU A 1 323 ? 11.211 8.507 -6.234 1.00 73.94 323 LEU A C 1
ATOM 2358 O O . LEU A 1 323 ? 10.810 8.699 -7.381 1.00 73.94 323 LEU A O 1
ATOM 2362 N N . GLU A 1 324 ? 11.636 9.507 -5.457 1.00 69.19 324 GLU A N 1
ATOM 2363 C CA . GLU A 1 324 ? 11.647 10.927 -5.843 1.00 69.19 324 GLU A CA 1
ATOM 2364 C C . GLU A 1 324 ? 12.856 11.329 -6.699 1.00 69.19 324 GLU A C 1
ATOM 2366 O O . GLU A 1 324 ? 12.756 12.253 -7.504 1.00 69.19 324 GLU A O 1
ATOM 2371 N N . LYS A 1 325 ? 13.989 10.618 -6.595 1.00 64.56 325 LYS A N 1
ATOM 2372 C CA . LYS A 1 325 ? 15.178 10.832 -7.449 1.00 64.56 325 LYS A CA 1
ATOM 2373 C C . LYS A 1 325 ? 14.960 10.474 -8.923 1.00 64.56 325 LYS A C 1
ATOM 2375 O O . LYS A 1 325 ? 15.885 10.624 -9.723 1.00 64.56 325 LYS A O 1
ATOM 2380 N N . MET A 1 326 ? 13.777 9.991 -9.305 1.00 58.00 326 MET A N 1
ATOM 2381 C CA . MET A 1 326 ? 13.457 9.758 -10.709 1.00 58.00 326 MET A CA 1
ATOM 2382 C C . MET A 1 326 ? 13.492 11.094 -11.458 1.00 58.00 326 MET A C 1
ATOM 2384 O O . MET A 1 326 ? 12.732 12.000 -11.117 1.00 58.00 326 MET A O 1
ATOM 2388 N N . PRO A 1 327 ? 14.365 11.256 -12.467 1.00 44.91 327 PRO A N 1
ATOM 2389 C CA . PRO A 1 327 ? 14.475 12.529 -13.151 1.00 44.91 327 PRO A CA 1
ATOM 2390 C C . PRO A 1 327 ? 13.143 12.853 -13.840 1.00 44.91 327 PRO A C 1
ATOM 2392 O O . PRO A 1 327 ? 12.635 12.012 -14.593 1.00 44.91 327 PRO A O 1
ATOM 2395 N N . PRO A 1 328 ? 12.591 14.068 -13.666 1.00 43.41 328 PRO A N 1
ATOM 2396 C CA . PRO A 1 328 ? 11.602 14.584 -14.590 1.00 43.41 328 PRO A CA 1
ATOM 2397 C C . PRO A 1 328 ? 12.321 14.814 -15.915 1.00 43.41 328 PRO A C 1
ATOM 2399 O O . PRO A 1 328 ? 12.943 15.847 -16.132 1.00 43.41 328 PRO A O 1
ATOM 2402 N N . ASN A 1 329 ? 12.286 13.798 -16.775 1.00 49.47 329 ASN A N 1
ATOM 2403 C CA . ASN A 1 329 ? 12.446 13.921 -18.217 1.00 49.47 329 ASN A CA 1
ATOM 2404 C C . ASN A 1 329 ? 13.591 14.843 -18.693 1.00 49.47 329 ASN A C 1
ATOM 2406 O O . ASN A 1 329 ? 13.431 15.553 -19.688 1.00 49.47 329 ASN A O 1
ATOM 2410 N N . SER A 1 330 ? 14.758 14.842 -18.036 1.00 38.69 330 SER A N 1
ATOM 2411 C CA . SER A 1 330 ? 15.942 15.498 -18.593 1.00 38.69 330 SER A CA 1
ATOM 2412 C C . SER A 1 330 ? 16.435 14.641 -19.753 1.00 38.69 330 SER A C 1
ATOM 2414 O O . SER A 1 330 ? 17.309 13.788 -19.594 1.00 38.69 330 SER A O 1
ATOM 2416 N N . LEU A 1 331 ? 15.794 14.834 -20.908 1.00 40.22 331 LEU A N 1
ATOM 2417 C CA . LEU A 1 331 ? 16.279 14.401 -22.206 1.00 40.22 331 LEU A CA 1
ATOM 2418 C C . LEU A 1 331 ? 17.761 14.788 -22.282 1.00 40.22 331 LEU A C 1
ATOM 2420 O O . LEU A 1 331 ? 18.082 15.958 -22.043 1.00 40.22 331 LEU A O 1
ATOM 2424 N N . PRO A 1 332 ? 18.666 13.858 -22.622 1.00 38.94 332 PRO A N 1
ATOM 2425 C CA . PRO A 1 332 ? 19.978 14.255 -23.091 1.00 38.94 332 PRO A CA 1
ATOM 2426 C C . PRO A 1 332 ? 19.751 15.230 -24.247 1.00 38.94 332 PRO A C 1
ATOM 2428 O O . PRO A 1 332 ? 18.973 14.944 -25.162 1.00 38.94 332 PRO A O 1
ATOM 2431 N N . SER A 1 333 ? 20.373 16.405 -24.186 1.00 32.94 333 SER A N 1
ATOM 2432 C CA . SER A 1 333 ? 20.400 17.315 -25.325 1.00 32.94 333 SER A CA 1
ATOM 2433 C C . SER A 1 333 ? 20.937 16.542 -26.525 1.00 32.94 333 SER A C 1
ATOM 2435 O O . SER A 1 333 ? 22.060 16.037 -26.469 1.00 32.94 333 SER A O 1
ATOM 2437 N N . LEU A 1 334 ? 20.121 16.421 -27.574 1.00 31.75 334 LEU A N 1
ATOM 2438 C CA . LEU A 1 334 ? 20.556 15.873 -28.854 1.00 31.75 334 LEU A CA 1
ATOM 2439 C C . LEU A 1 334 ? 21.765 16.696 -29.341 1.00 31.75 334 LEU A C 1
ATOM 2441 O O . LEU A 1 334 ? 21.637 17.923 -29.399 1.00 31.75 334 LEU A O 1
ATOM 2445 N N . PRO A 1 335 ? 22.919 16.075 -29.644 1.00 32.19 335 PRO A N 1
ATOM 2446 C CA . PRO A 1 335 ? 23.950 16.726 -30.443 1.00 32.19 335 PRO A CA 1
ATOM 2447 C C . PRO A 1 335 ? 23.475 16.965 -31.883 1.00 32.19 335 PRO A C 1
ATOM 2449 O O . PRO A 1 335 ? 22.660 16.157 -32.394 1.00 32.19 335 PRO A O 1
#

pLDDT: mean 87.23, std 12.89, range [31.75, 98.44]

Organism: NCBI:txid85688

Foldseek 3Di:
DADALVLLLVLLVLLLVLLVVLCVLLVLLLVLQQPLLAQQQEDFALSQVLQVLLNVLSQLLSQLSQLLSLLSNQVSQVSNVVSQVSQVVVVHVVHRDRGDNDRDDRDHRDNPNRGSNDPHLDQLEAAPDADPVLVVVLSVVSCQFQVHDRRGQLVSLVVNLVSLVSSLPPCSLVCVLVSLVVSLCSCVPHPPPVVNVVSNVSSVLSSVSSVLSSQSSVLSNPLSVLSSVLLQQLLVQLQVQLQVCQVVPLWHKHKDDDSRSIHIYTHPSNVDPCSVVSSVSSVVSSFVSVCPTPCCQQSQFNGSGPPTHGDHPRSVSNPSVSSVPSDPPPDDPDD